Protein AF-A0A7G2K024-F1 (afdb_monomer)

Sequence (210 aa):
TGESRPEEKQKGGKVLAGAMVTEGSIIYRANQLGSQTLLGDMMNALSDAQGSKAPIARFADKVASVFVPVVLVISLVTFALTYILTNNSVSSLIHAVSVLVIACPCALGLATPAAIMVGLGKAVNTGVWFKDAAAMEETAHVDTVVLDKTGTLTKGELEIWWSYKLLPYLRQNAPNNARNGTTFGLNLGCDIVFGHQWPSDPSNGFSAQG

Nearest PDB structures (foldseek):
  8jbk-assembly1_A  TM=6.679E-01  e=1.672E-01  Sus scrofa

Radius of gyration: 35.05 Å; Cα contacts (8 Å, |Δi|>4): 67; chains: 1; bounding box: 90×48×91 Å

InterPro domains:
  IPR001757 P-type ATPase [TIGR01494] (1-160)
  IPR008250 P-type ATPase, A domain superfamily [SSF81653] (1-44)
  IPR018303 P-type ATPase, phosphorylation site [PS00154] (148-154)
  IPR023214 HAD superfamily [G3DSA:3.40.50.1000] (143-157)
  IPR023298 P-type ATPase, transmembrane domain superfamily [SSF81665] (47-139)
  IPR059000 P-type ATPase, A domain [PF00122] (1-46)

Structure (mmCIF, N/CA/C/O backbone):
data_AF-A0A7G2K024-F1
#
_entry.id   AF-A0A7G2K024-F1
#
loop_
_atom_site.group_PDB
_atom_site.id
_atom_site.type_symbol
_atom_site.label_atom_id
_atom_site.label_alt_id
_atom_site.label_comp_id
_atom_site.label_asym_id
_atom_site.label_entity_id
_atom_site.label_seq_id
_atom_site.pdbx_PDB_ins_code
_atom_site.Cartn_x
_atom_site.Cartn_y
_atom_site.Cartn_z
_atom_site.occupancy
_atom_site.B_iso_or_equiv
_atom_site.auth_seq_id
_atom_site.auth_comp_id
_atom_site.auth_asym_id
_atom_site.auth_atom_id
_atom_site.pdbx_PDB_model_num
ATOM 1 N N . THR A 1 1 ? -14.229 -10.124 25.807 1.00 59.69 1 THR A N 1
ATOM 2 C CA . THR A 1 1 ? -15.696 -10.131 25.649 1.00 59.69 1 THR A CA 1
ATOM 3 C C . THR A 1 1 ? -16.218 -8.789 25.175 1.00 59.69 1 THR A C 1
ATOM 5 O O . THR A 1 1 ? -17.280 -8.786 24.585 1.00 59.69 1 THR A O 1
ATOM 8 N N . GLY A 1 2 ? -15.514 -7.667 25.391 1.00 66.31 2 GLY A N 1
ATOM 9 C CA . GLY A 1 2 ? -15.993 -6.336 24.974 1.00 66.31 2 GLY A CA 1
ATOM 10 C C . GLY A 1 2 ? -17.039 -5.748 25.928 1.00 66.31 2 GLY A C 1
ATOM 11 O O . GLY A 1 2 ? -17.162 -4.538 26.040 1.00 66.31 2 GLY A O 1
ATOM 12 N N . GLU A 1 3 ? -17.706 -6.607 26.693 1.00 70.62 3 GLU A N 1
ATOM 13 C CA . GLU A 1 3 ? -18.603 -6.240 27.782 1.00 70.62 3 GLU A CA 1
ATOM 14 C C . GLU A 1 3 ? -17.868 -5.510 28.915 1.00 70.62 3 GLU A C 1
ATOM 16 O O . GLU A 1 3 ? -16.894 -6.021 29.473 1.00 70.62 3 GLU A O 1
ATOM 21 N N . SER A 1 4 ? -18.352 -4.319 29.280 1.00 69.75 4 SER A N 1
ATOM 22 C CA . SER A 1 4 ? -17.782 -3.506 30.367 1.00 69.75 4 SER A CA 1
ATOM 23 C C . SER A 1 4 ? -18.217 -3.957 31.765 1.00 69.75 4 SER A C 1
ATOM 25 O O . SER A 1 4 ? -17.648 -3.509 32.759 1.00 69.75 4 SER A O 1
ATOM 27 N N . ARG A 1 5 ? -19.244 -4.810 31.872 1.00 77.25 5 ARG A N 1
ATOM 28 C CA . ARG A 1 5 ? -19.768 -5.256 33.169 1.00 77.25 5 ARG A CA 1
ATOM 29 C C . ARG A 1 5 ? -18.936 -6.424 33.713 1.00 77.25 5 ARG A C 1
ATOM 31 O O . ARG A 1 5 ? -18.715 -7.385 32.976 1.00 77.25 5 ARG A O 1
ATOM 38 N N . PRO A 1 6 ? -18.510 -6.382 34.991 1.00 79.69 6 PRO A N 1
ATOM 39 C CA . PRO A 1 6 ? -17.838 -7.510 35.624 1.00 79.69 6 PRO A CA 1
ATOM 40 C C . PRO A 1 6 ? -18.730 -8.754 35.609 1.00 79.69 6 PRO A C 1
ATOM 42 O O . PRO A 1 6 ? -19.902 -8.687 35.983 1.00 79.69 6 PRO A O 1
ATOM 45 N N . GLU A 1 7 ? -18.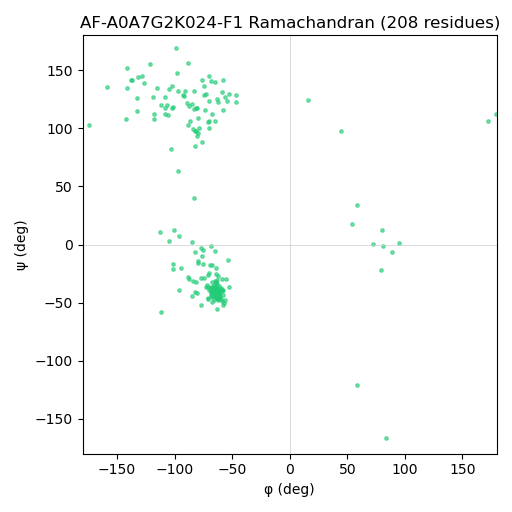177 -9.890 35.187 1.00 82.44 7 GLU A N 1
ATOM 46 C CA . GLU A 1 7 ? -18.859 -11.179 35.287 1.00 82.44 7 GLU A CA 1
ATOM 47 C C . GLU A 1 7 ? -18.523 -11.868 36.607 1.00 82.44 7 GLU A C 1
ATOM 49 O O . GLU A 1 7 ? -17.353 -12.036 36.960 1.00 82.44 7 GLU A O 1
ATOM 54 N N . GLU A 1 8 ? -19.554 -12.352 37.294 1.00 83.19 8 GLU A N 1
ATOM 55 C CA . GLU A 1 8 ? -19.388 -13.153 38.500 1.00 83.19 8 GLU A CA 1
ATOM 56 C C . GLU A 1 8 ? -18.880 -14.561 38.138 1.00 83.19 8 GLU A C 1
ATOM 58 O O . GLU A 1 8 ? -19.423 -15.240 37.258 1.00 83.19 8 GLU A O 1
ATOM 63 N N . LYS A 1 9 ? -17.808 -15.017 38.799 1.00 83.12 9 LYS A N 1
ATOM 64 C CA . LYS A 1 9 ? -17.209 -16.340 38.566 1.00 83.12 9 LYS A CA 1
ATOM 65 C C . LYS A 1 9 ? -17.261 -17.190 39.828 1.00 83.12 9 LYS A C 1
ATOM 67 O O . LYS A 1 9 ? -16.767 -16.800 40.880 1.00 83.12 9 LYS A O 1
ATOM 72 N N . GLN A 1 10 ? -17.813 -18.394 39.689 1.00 83.31 10 GLN A N 1
ATOM 73 C CA . GLN A 1 10 ? -17.861 -19.402 40.749 1.00 83.31 10 GLN A CA 1
ATOM 74 C C . GLN A 1 10 ? -16.744 -20.447 40.591 1.00 83.31 10 GLN A C 1
ATOM 76 O O . GLN A 1 10 ? -16.062 -20.515 39.562 1.00 83.31 10 GLN A O 1
ATOM 81 N N . LYS A 1 11 ? -16.551 -21.286 41.619 1.00 80.12 11 LYS A N 1
ATOM 82 C CA . LYS A 1 11 ? -15.560 -22.377 41.611 1.00 80.12 11 LYS A CA 1
ATOM 83 C C . LYS A 1 11 ? -15.726 -23.267 40.373 1.00 80.12 11 LYS A C 1
ATOM 85 O O . LYS A 1 11 ? -16.815 -23.747 40.089 1.00 80.12 11 LYS A O 1
ATOM 90 N N . GLY A 1 12 ? -14.621 -23.503 39.665 1.00 80.38 12 GLY A N 1
ATOM 91 C CA . GLY A 1 12 ? -14.597 -24.278 38.418 1.00 80.38 12 GLY A CA 1
ATOM 92 C C . GLY A 1 12 ? -14.830 -23.451 37.148 1.00 80.38 12 GLY A C 1
ATOM 93 O O . GLY A 1 12 ? -14.658 -23.974 36.048 1.00 80.38 12 GLY A O 1
ATOM 94 N N . GLY A 1 13 ? -15.161 -22.161 37.272 1.00 81.50 13 GLY A N 1
ATOM 95 C CA . GLY A 1 13 ? -15.261 -21.245 36.140 1.00 81.50 13 GLY A CA 1
ATOM 96 C C . GLY A 1 13 ? -13.914 -21.024 35.446 1.00 81.50 13 GLY A C 1
ATOM 97 O O . GLY A 1 13 ? -12.873 -20.898 36.093 1.00 81.50 13 GLY A O 1
ATOM 98 N N . LYS A 1 14 ? -13.929 -20.959 34.110 1.00 80.94 14 LYS A N 1
ATOM 99 C CA . LYS A 1 14 ? -12.748 -20.584 33.320 1.00 80.94 14 LYS A CA 1
ATOM 100 C C . LYS A 1 14 ? -12.507 -19.079 33.445 1.00 80.94 14 LYS A C 1
ATOM 102 O O . LYS A 1 14 ? -13.445 -18.289 33.336 1.00 80.94 14 LYS A O 1
ATOM 107 N N . VAL A 1 15 ? -11.247 -18.700 33.631 1.00 84.19 15 VAL A N 1
ATOM 108 C CA . VAL A 1 15 ? -10.801 -17.305 33.712 1.00 84.19 15 VAL A CA 1
ATOM 109 C C . VAL A 1 15 ? -9.879 -17.032 32.528 1.00 84.19 15 VAL A C 1
ATOM 111 O O . VAL A 1 15 ? -9.033 -17.863 32.195 1.00 84.19 15 VAL A O 1
ATOM 1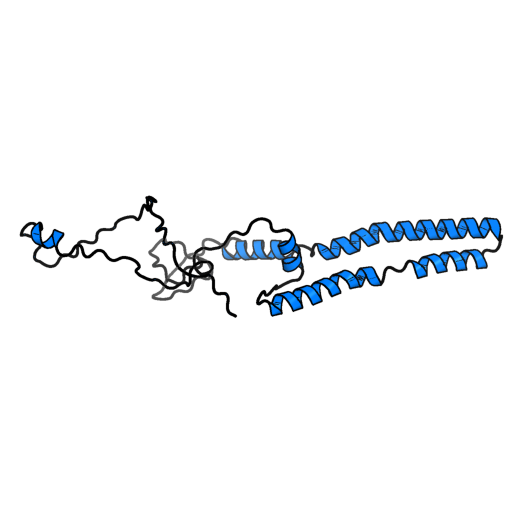14 N N . LEU A 1 16 ? -10.080 -15.897 31.859 1.00 82.69 16 LEU A N 1
ATOM 115 C CA . LEU A 1 16 ? -9.266 -15.492 30.716 1.00 82.69 16 LEU A CA 1
ATOM 116 C C . LEU A 1 16 ? -7.906 -14.973 31.191 1.00 82.69 16 LEU A C 1
ATOM 118 O O . LEU A 1 16 ? -7.819 -14.262 32.193 1.00 82.69 16 LEU A O 1
ATOM 122 N N . ALA A 1 17 ? -6.848 -15.295 30.446 1.00 73.56 17 ALA A N 1
ATOM 123 C CA . ALA A 1 17 ? -5.538 -14.692 30.658 1.00 73.56 17 ALA A CA 1
ATOM 124 C C . ALA A 1 17 ? -5.632 -13.176 30.400 1.00 73.56 17 ALA A C 1
ATOM 126 O O . ALA A 1 17 ? -6.069 -12.766 29.327 1.00 73.56 17 ALA A O 1
ATOM 127 N N . GLY A 1 18 ? -5.268 -12.359 31.397 1.00 76.69 18 GLY A N 1
ATOM 128 C CA . GLY A 1 18 ? -5.389 -10.894 31.349 1.00 76.69 18 GLY A CA 1
ATOM 129 C C . GLY A 1 18 ? -6.669 -10.313 31.967 1.00 76.69 18 GLY A C 1
ATOM 130 O O . GLY A 1 18 ? -6.834 -9.097 31.963 1.00 76.69 18 GLY A O 1
ATOM 131 N N . ALA A 1 19 ? -7.566 -11.140 32.519 1.00 83.00 19 ALA A N 1
ATOM 132 C CA . ALA A 1 19 ? -8.719 -10.644 33.272 1.00 83.00 19 ALA A CA 1
ATOM 133 C C . ALA A 1 19 ? -8.292 -9.985 34.598 1.00 83.00 19 ALA A C 1
ATOM 135 O O . ALA A 1 19 ? -7.408 -10.486 35.295 1.00 83.00 19 ALA A O 1
ATOM 136 N N . MET A 1 20 ? -8.953 -8.884 34.960 1.00 83.06 20 MET A N 1
ATOM 137 C CA . MET A 1 20 ? -8.733 -8.176 36.222 1.00 83.06 20 MET A CA 1
ATOM 138 C C . MET A 1 20 ? -9.780 -8.598 37.256 1.00 83.06 20 MET A C 1
ATOM 140 O O . MET A 1 20 ? -10.975 -8.611 36.964 1.00 83.06 20 MET A O 1
ATOM 144 N N . VAL A 1 21 ? -9.332 -8.927 38.469 1.00 87.31 21 VAL A N 1
ATOM 145 C CA . VAL A 1 21 ? -10.226 -9.214 39.599 1.00 87.31 21 VAL A CA 1
ATOM 146 C C . VAL A 1 21 ? -10.683 -7.887 40.192 1.00 87.31 21 VAL A C 1
ATOM 148 O O . VAL A 1 21 ? -9.856 -7.104 40.650 1.00 87.31 21 VAL A O 1
ATOM 151 N N . THR A 1 22 ? -11.986 -7.630 40.153 1.00 85.31 22 THR A N 1
ATOM 152 C CA . THR A 1 22 ? -12.590 -6.393 40.671 1.00 85.31 22 THR A CA 1
ATOM 153 C C . THR A 1 22 ? -12.860 -6.487 42.169 1.00 85.31 22 THR A C 1
ATOM 155 O O . THR A 1 22 ? -12.524 -5.571 42.910 1.00 85.31 22 THR A O 1
ATOM 158 N N . GLU A 1 23 ? -13.411 -7.613 42.628 1.00 82.81 23 GLU A N 1
ATOM 159 C CA . GLU A 1 23 ? -13.745 -7.854 44.034 1.00 82.81 23 GLU A CA 1
ATOM 160 C C . GLU A 1 23 ? -13.345 -9.275 44.462 1.00 82.81 23 GLU A C 1
ATOM 162 O O . GLU A 1 23 ? -13.493 -10.238 43.707 1.00 82.81 23 GLU A O 1
ATOM 167 N N . GLY A 1 24 ? -12.848 -9.409 45.697 1.00 85.25 24 GLY A N 1
ATOM 168 C CA . GLY A 1 24 ? -12.472 -10.691 46.301 1.00 85.25 24 GLY A CA 1
ATOM 169 C C . GLY A 1 24 ? -11.065 -11.188 45.946 1.00 85.25 24 GLY A C 1
ATOM 170 O O . GLY A 1 24 ? -10.214 -10.450 45.453 1.00 85.25 24 GLY A O 1
ATOM 171 N N . SER A 1 25 ? -10.799 -12.463 46.246 1.00 82.62 25 SER A N 1
ATOM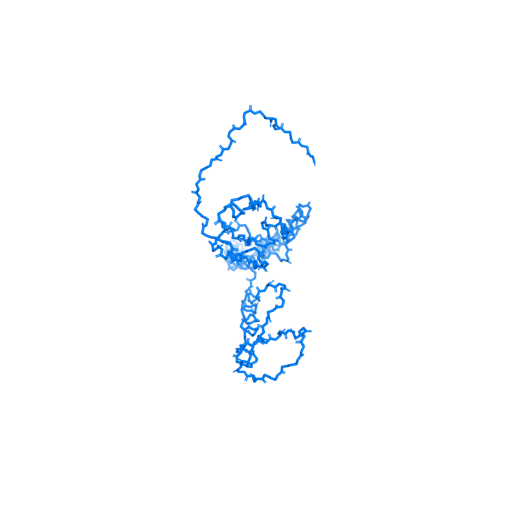 172 C CA . SER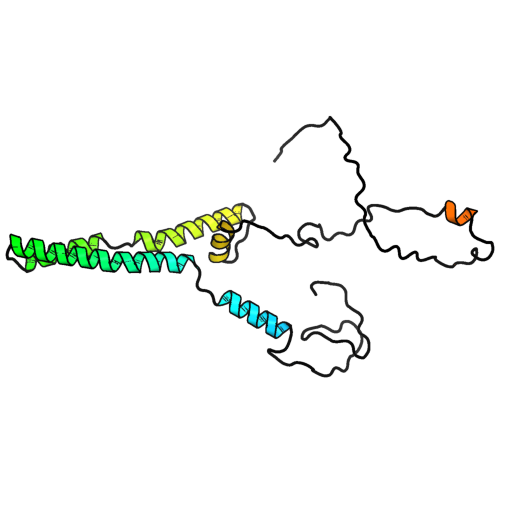 A 1 25 ? -9.551 -13.146 45.895 1.00 82.62 25 SER A CA 1
ATOM 173 C C . SER A 1 25 ? -9.848 -14.495 45.250 1.00 82.62 25 SER A C 1
ATOM 175 O O . SER A 1 25 ? -10.807 -15.184 45.601 1.00 82.62 25 SER A O 1
ATOM 177 N N . ILE A 1 26 ? -9.022 -14.869 44.276 1.00 86.25 26 ILE A N 1
ATOM 178 C CA . ILE A 1 26 ? -9.163 -16.126 43.546 1.00 86.25 26 ILE A CA 1
ATOM 179 C C . ILE A 1 26 ? -7.849 -16.898 43.594 1.00 86.25 26 ILE A C 1
ATOM 181 O O . ILE A 1 26 ? -6.769 -16.333 43.436 1.00 86.25 26 ILE A O 1
ATOM 185 N N . ILE A 1 27 ? -7.951 -18.211 43.777 1.00 84.06 27 ILE A N 1
ATOM 186 C CA . ILE A 1 27 ? -6.852 -19.143 43.532 1.00 84.06 27 ILE A CA 1
ATOM 187 C C . ILE A 1 27 ? -7.211 -19.875 42.249 1.00 84.06 27 ILE A C 1
ATOM 189 O O . ILE A 1 27 ? -8.256 -20.523 42.169 1.00 84.06 27 ILE A O 1
ATOM 193 N N . TYR A 1 28 ? -6.361 -19.755 41.238 1.00 84.75 28 TYR A N 1
ATOM 194 C CA . TYR A 1 28 ? -6.584 -20.350 39.928 1.00 84.75 28 TYR A CA 1
ATOM 195 C C . TYR A 1 28 ? -5.441 -21.295 39.562 1.00 84.75 28 TYR A C 1
ATOM 197 O O . TYR A 1 28 ? -4.320 -21.177 40.054 1.00 84.75 28 TYR A O 1
ATOM 205 N N . ARG A 1 29 ? -5.736 -22.252 38.680 1.00 84.50 29 ARG A N 1
ATOM 206 C CA . ARG A 1 29 ? -4.743 -23.131 38.059 1.00 84.50 29 ARG A CA 1
ATOM 207 C C . ARG A 1 29 ? -4.606 -22.731 36.596 1.00 84.50 29 ARG A C 1
ATOM 209 O O . ARG A 1 29 ? -5.608 -22.666 35.885 1.00 84.50 29 ARG A O 1
ATOM 216 N N . ALA A 1 30 ? -3.382 -22.466 36.149 1.00 83.38 30 ALA A N 1
ATOM 217 C CA . ALA A 1 30 ? -3.120 -22.194 34.742 1.00 83.38 30 ALA A CA 1
ATOM 218 C C . ALA A 1 30 ? -3.355 -23.472 33.918 1.00 83.38 30 ALA A C 1
ATOM 220 O O . ALA A 1 30 ? -2.623 -24.447 34.070 1.00 83.38 30 ALA A O 1
ATOM 221 N N . ASN A 1 31 ? -4.394 -23.470 33.075 1.00 82.69 31 ASN A N 1
ATOM 222 C CA . ASN A 1 31 ? -4.681 -24.570 32.144 1.00 82.69 31 ASN A CA 1
ATOM 223 C C . ASN A 1 31 ? -3.950 -24.413 30.801 1.00 82.69 31 ASN A C 1
ATOM 225 O O . ASN A 1 31 ? -3.664 -25.413 30.156 1.00 82.69 31 ASN A O 1
ATOM 229 N N . GLN A 1 32 ? -3.687 -23.176 30.367 1.00 79.94 32 GLN A N 1
ATOM 230 C CA . GLN A 1 32 ? -3.026 -22.83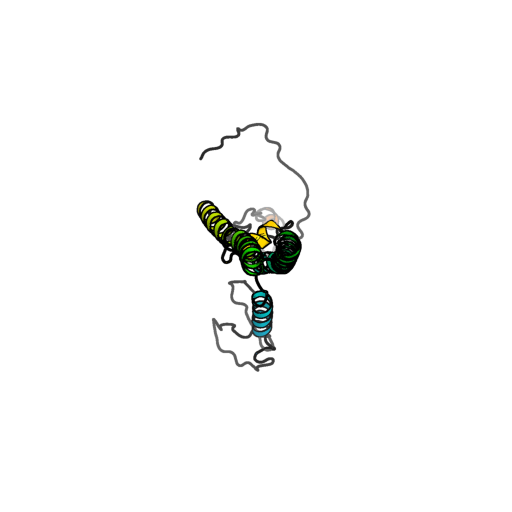4 29.102 1.00 79.94 32 GLN A CA 1
ATOM 231 C C . GLN A 1 32 ? -2.027 -21.698 29.360 1.00 79.94 32 GLN A C 1
ATOM 233 O O . GLN A 1 32 ? -2.309 -20.807 30.165 1.00 79.94 32 GLN A O 1
ATOM 238 N N . LEU A 1 33 ? -0.860 -21.740 28.710 1.00 80.94 33 LEU A N 1
ATOM 239 C CA . LEU A 1 33 ? 0.243 -20.793 28.909 1.00 80.94 33 LEU A CA 1
ATOM 240 C C . LEU A 1 33 ? 0.703 -20.205 27.568 1.00 80.94 33 LEU A C 1
ATOM 242 O O . LEU A 1 33 ? 0.724 -20.898 26.551 1.00 80.94 33 LEU A O 1
ATOM 246 N N . GLY A 1 34 ? 1.098 -18.929 27.583 1.00 77.25 34 GLY A N 1
ATOM 247 C CA . GLY A 1 34 ? 1.710 -18.250 26.437 1.00 77.25 34 GLY A CA 1
ATOM 248 C C . GLY A 1 34 ? 0.829 -18.238 25.183 1.00 77.25 34 GLY A C 1
ATOM 249 O O . GLY A 1 34 ? -0.291 -17.723 25.210 1.00 77.25 34 GLY A O 1
ATOM 250 N N . SER A 1 35 ? 1.346 -18.815 24.094 1.00 70.94 35 SER A N 1
ATOM 251 C CA . SER A 1 35 ? 0.699 -18.866 22.775 1.00 70.94 35 SER A CA 1
ATOM 252 C C . SER A 1 35 ? -0.564 -19.722 22.727 1.00 70.94 35 SER A C 1
ATOM 254 O O . SER A 1 35 ? -1.354 -19.552 21.816 1.00 70.94 35 SER A O 1
ATOM 256 N N . GLN A 1 36 ? -0.780 -20.599 23.709 1.00 77.31 36 GLN A N 1
ATOM 257 C CA . GLN A 1 36 ? -1.994 -21.417 23.801 1.00 77.31 36 GLN A CA 1
ATOM 258 C C . GLN A 1 36 ? -3.145 -20.677 24.497 1.00 77.31 36 GLN A C 1
ATOM 260 O O . GLN A 1 36 ? -4.182 -21.258 24.774 1.00 77.31 36 GLN A O 1
ATOM 265 N N . THR A 1 37 ? -2.964 -19.414 24.886 1.00 83.31 37 THR A N 1
ATOM 266 C CA . THR A 1 37 ? -4.047 -18.617 25.475 1.00 83.31 37 THR A CA 1
ATOM 267 C C . THR A 1 37 ? -4.838 -17.904 24.384 1.00 83.31 37 THR A C 1
ATOM 269 O O . THR A 1 37 ? -4.288 -17.565 23.343 1.00 83.31 37 THR A O 1
ATOM 272 N N . LEU A 1 38 ? -6.097 -17.553 24.665 1.00 78.81 38 LEU A N 1
ATOM 273 C CA . LEU A 1 38 ? -6.912 -16.735 23.753 1.00 78.81 38 LEU A CA 1
ATOM 274 C C . LEU A 1 38 ? -6.244 -15.394 23.388 1.00 78.81 38 LEU A C 1
ATOM 276 O O . LEU A 1 38 ? -6.449 -14.884 22.293 1.00 78.81 38 LEU A O 1
ATOM 280 N N . LEU A 1 39 ? -5.425 -14.829 24.283 1.00 78.62 39 LEU A N 1
ATOM 281 C CA . LEU A 1 39 ? -4.632 -13.629 24.001 1.00 78.62 39 LEU A CA 1
ATOM 282 C C . LEU A 1 39 ? -3.461 -13.928 23.049 1.00 78.62 39 LEU A C 1
ATOM 284 O O . LEU A 1 39 ? -3.142 -13.108 22.194 1.00 78.62 39 LEU A O 1
ATOM 288 N N . GLY A 1 40 ? -2.839 -15.102 23.186 1.00 76.56 40 GLY A N 1
ATOM 289 C CA . GLY A 1 40 ? -1.803 -15.601 22.283 1.00 76.56 40 GLY A CA 1
ATOM 290 C C . GLY A 1 40 ? -2.328 -15.827 20.866 1.00 76.56 40 GLY A C 1
ATOM 291 O O . GLY A 1 40 ? -1.700 -15.371 19.916 1.00 76.56 40 GLY A O 1
ATOM 292 N N . ASP A 1 41 ? -3.513 -16.424 20.727 1.00 80.44 41 ASP A N 1
ATOM 293 C CA . ASP A 1 41 ? -4.182 -16.590 19.430 1.00 80.44 41 ASP A CA 1
ATOM 294 C C . ASP A 1 41 ? -4.498 -15.238 18.774 1.00 80.44 41 ASP A C 1
ATOM 296 O O . ASP A 1 41 ? -4.260 -15.061 17.582 1.00 80.44 41 ASP A O 1
ATOM 300 N N . MET A 1 42 ? -4.962 -14.248 19.550 1.00 80.62 42 MET A N 1
ATOM 301 C CA . MET A 1 42 ? -5.180 -12.884 19.049 1.00 80.62 42 MET A CA 1
ATOM 302 C C . MET A 1 42 ? -3.877 -12.213 18.604 1.00 80.62 42 MET A C 1
ATOM 304 O O . MET A 1 42 ? -3.852 -11.572 17.559 1.00 80.62 42 MET A O 1
ATOM 308 N N . MET A 1 43 ? -2.796 -12.359 19.374 1.00 79.06 43 MET A N 1
ATOM 309 C CA . MET A 1 43 ? -1.477 -11.822 19.020 1.00 79.06 43 MET A CA 1
ATOM 310 C C . MET A 1 43 ? -0.929 -12.473 17.746 1.00 79.06 43 MET A C 1
ATOM 312 O O . MET A 1 43 ? -0.397 -11.769 16.893 1.00 79.06 43 MET A O 1
ATOM 316 N N . ASN A 1 44 ? -1.108 -13.786 17.582 1.00 78.00 44 ASN A N 1
ATOM 317 C CA . ASN A 1 44 ? -0.718 -14.507 16.371 1.00 78.00 44 ASN A CA 1
ATOM 318 C C . ASN A 1 44 ? -1.553 -14.065 15.165 1.00 78.00 44 ASN A C 1
ATOM 320 O O . ASN A 1 44 ? -0.983 -13.699 14.146 1.00 78.00 44 ASN A O 1
ATOM 324 N N . ALA A 1 45 ? -2.880 -13.983 15.301 1.00 77.19 45 ALA A N 1
ATOM 325 C CA . ALA A 1 45 ? -3.757 -13.480 14.244 1.00 77.19 45 ALA A CA 1
ATOM 326 C C . ALA A 1 45 ? -3.427 -12.025 13.855 1.00 77.19 45 ALA A C 1
ATOM 328 O O . ALA A 1 45 ? -3.445 -11.669 12.677 1.00 77.19 45 ALA A O 1
ATOM 329 N N . LEU A 1 46 ? -3.078 -11.182 14.832 1.00 76.44 46 LEU A N 1
ATOM 330 C CA . LEU A 1 46 ? -2.664 -9.797 14.604 1.00 76.44 46 LEU A CA 1
ATOM 331 C C . LEU A 1 46 ? -1.269 -9.706 13.962 1.00 76.44 46 LEU A C 1
ATOM 333 O O . LEU A 1 46 ? -1.013 -8.809 13.160 1.00 76.44 46 LEU A O 1
ATOM 337 N N . SER A 1 47 ? -0.363 -10.620 14.303 1.00 71.31 47 SER A N 1
ATOM 338 C CA . SER A 1 47 ? 0.955 -10.749 13.677 1.00 71.31 47 SER A CA 1
ATOM 339 C C . SER A 1 47 ? 0.832 -11.204 12.219 1.00 71.31 47 SER A C 1
ATOM 341 O O . SER A 1 47 ? 1.433 -10.594 11.335 1.00 71.31 47 SER A O 1
ATOM 343 N N . ASP A 1 48 ? -0.003 -12.210 11.950 1.00 70.06 48 ASP A N 1
ATOM 344 C CA . ASP A 1 48 ? -0.279 -12.723 10.604 1.00 70.06 48 ASP A CA 1
ATOM 345 C C . ASP A 1 48 ? -0.936 -11.657 9.715 1.00 70.06 48 ASP A C 1
ATOM 347 O O . ASP A 1 48 ? -0.587 -11.522 8.541 1.00 70.06 48 ASP A O 1
ATOM 351 N N . ALA A 1 49 ? -1.822 -10.831 10.280 1.00 60.66 49 ALA A N 1
ATOM 352 C CA . ALA A 1 49 ? -2.439 -9.713 9.566 1.00 60.66 49 ALA A CA 1
ATOM 353 C C . ALA A 1 49 ? -1.437 -8.589 9.222 1.00 60.66 49 ALA A C 1
ATOM 355 O O . ALA A 1 49 ? -1.503 -8.008 8.138 1.00 60.66 49 ALA A O 1
ATOM 356 N N . GLN A 1 50 ? -0.485 -8.294 10.115 1.00 53.44 50 GLN A N 1
ATOM 357 C CA . GLN A 1 50 ? 0.526 -7.242 9.921 1.00 53.44 50 GLN A CA 1
ATOM 358 C C . GLN A 1 50 ? 1.699 -7.663 9.016 1.00 53.44 50 GLN A C 1
ATOM 360 O O . GLN A 1 50 ? 2.435 -6.807 8.530 1.00 53.44 50 GLN A O 1
ATOM 365 N N . GLY A 1 51 ? 1.886 -8.964 8.766 1.00 52.97 51 GLY A N 1
ATOM 366 C CA . GLY A 1 51 ? 3.002 -9.496 7.974 1.00 52.97 51 GLY A CA 1
ATOM 367 C C . GLY A 1 51 ? 2.871 -9.340 6.452 1.00 52.97 51 GLY A C 1
ATOM 368 O O . GLY A 1 51 ? 3.784 -9.718 5.712 1.00 52.97 51 GLY A O 1
ATOM 369 N N . SER A 1 52 ? 1.759 -8.804 5.944 1.00 53.38 52 SER A N 1
ATOM 370 C CA . SER A 1 52 ? 1.523 -8.716 4.502 1.00 53.38 52 SER A CA 1
ATOM 371 C C . SER A 1 52 ? 2.075 -7.412 3.907 1.00 53.38 52 SER A C 1
ATOM 373 O O . SER A 1 52 ? 1.728 -6.304 4.308 1.00 53.38 52 SER A O 1
ATOM 375 N N . LYS A 1 53 ? 2.982 -7.534 2.923 1.00 52.50 53 LYS A N 1
ATOM 376 C CA . LYS A 1 53 ? 3.489 -6.377 2.160 1.00 52.50 53 LYS A CA 1
ATOM 377 C C . LYS A 1 53 ? 2.320 -5.625 1.525 1.00 52.50 53 LYS A C 1
ATOM 379 O O . LYS A 1 53 ? 1.585 -6.257 0.761 1.00 52.50 53 LYS A O 1
ATOM 384 N N . ALA A 1 54 ? 2.251 -4.313 1.765 1.00 57.12 54 ALA A N 1
ATOM 385 C CA . ALA A 1 54 ? 1.252 -3.414 1.196 1.00 57.12 54 ALA A CA 1
ATOM 386 C C . ALA A 1 54 ? 1.088 -3.638 -0.330 1.00 57.12 54 ALA A C 1
ATOM 388 O O . ALA A 1 54 ? 2.100 -3.666 -1.048 1.00 57.12 54 ALA A O 1
ATOM 389 N N . PRO A 1 55 ? -0.148 -3.832 -0.827 1.00 59.38 55 PRO A N 1
ATOM 390 C CA . PRO A 1 55 ? -0.428 -4.234 -2.206 1.00 59.38 55 PRO A CA 1
ATOM 391 C C . PRO A 1 55 ? 0.134 -3.260 -3.248 1.00 59.38 55 PRO A C 1
ATOM 393 O O . PRO A 1 55 ? 0.744 -3.703 -4.226 1.00 59.38 55 PRO A O 1
ATOM 396 N N . ILE A 1 56 ? 0.058 -1.950 -2.997 1.00 63.75 56 ILE A N 1
ATOM 397 C CA . ILE A 1 56 ? 0.529 -0.932 -3.942 1.00 63.75 56 ILE A CA 1
ATOM 398 C C . ILE A 1 56 ? 2.039 -0.965 -4.233 1.00 63.75 56 ILE A C 1
ATOM 400 O O . ILE A 1 56 ? 2.463 -0.668 -5.353 1.00 63.75 56 ILE A O 1
ATOM 404 N N . ALA A 1 57 ? 2.869 -1.385 -3.269 1.00 62.50 57 ALA A N 1
ATOM 405 C CA . ALA A 1 57 ? 4.314 -1.516 -3.484 1.00 62.50 57 ALA A CA 1
ATOM 406 C C . ALA A 1 57 ? 4.615 -2.587 -4.548 1.00 62.50 57 ALA A C 1
ATOM 408 O O . ALA A 1 57 ? 5.526 -2.437 -5.360 1.00 62.50 57 ALA A O 1
ATOM 409 N N . ARG A 1 58 ? 3.772 -3.628 -4.620 1.00 69.00 58 ARG A N 1
ATOM 410 C CA . ARG A 1 58 ? 3.901 -4.702 -5.611 1.00 69.00 58 ARG A CA 1
ATOM 411 C C . ARG A 1 58 ? 3.542 -4.240 -7.020 1.00 69.00 58 ARG A C 1
ATOM 413 O O . ARG A 1 58 ? 4.034 -4.827 -7.978 1.00 69.00 58 ARG A O 1
ATOM 420 N N . PHE A 1 59 ? 2.692 -3.222 -7.170 1.00 75.56 59 PHE A N 1
ATOM 421 C CA . PHE A 1 59 ? 2.285 -2.729 -8.488 1.00 75.56 59 PHE A CA 1
ATOM 422 C C . PHE A 1 59 ? 3.439 -2.003 -9.185 1.00 75.56 59 PHE A C 1
ATOM 424 O O . PHE A 1 59 ? 3.746 -2.304 -10.339 1.00 75.56 59 PHE A O 1
ATOM 431 N N . ALA A 1 60 ? 4.132 -1.118 -8.462 1.00 77.19 60 ALA A N 1
ATOM 432 C CA . ALA A 1 60 ? 5.334 -0.449 -8.960 1.00 77.19 60 ALA A CA 1
ATOM 433 C C . ALA A 1 60 ? 6.442 -1.463 -9.295 1.00 77.19 60 ALA A C 1
ATOM 435 O O . ALA A 1 60 ? 6.996 -1.417 -10.395 1.00 77.19 60 ALA A O 1
ATOM 436 N N . ASP A 1 61 ? 6.686 -2.436 -8.408 1.00 79.38 61 ASP A N 1
ATOM 437 C CA . ASP A 1 61 ? 7.664 -3.509 -8.634 1.00 79.38 61 ASP A CA 1
ATOM 438 C C . ASP A 1 61 ? 7.315 -4.360 -9.865 1.00 79.38 61 ASP A C 1
ATOM 440 O O . ASP A 1 61 ? 8.186 -4.709 -10.662 1.00 79.38 61 ASP A O 1
ATOM 444 N N . LYS A 1 62 ? 6.030 -4.667 -10.074 1.00 84.06 62 LYS A N 1
ATOM 445 C CA . LYS A 1 62 ? 5.566 -5.456 -11.222 1.00 84.06 62 LYS A CA 1
ATOM 446 C C . LYS A 1 62 ? 5.729 -4.695 -12.533 1.00 84.06 62 LYS A C 1
ATOM 448 O O . LYS A 1 62 ? 6.199 -5.276 -13.510 1.00 84.06 62 LYS A O 1
ATOM 453 N N . VAL A 1 63 ? 5.408 -3.402 -12.557 1.00 85.88 63 VAL A N 1
ATOM 454 C CA . VAL A 1 63 ? 5.640 -2.566 -13.743 1.00 85.88 63 VAL A CA 1
ATOM 455 C C . VAL A 1 63 ? 7.137 -2.455 -14.026 1.00 85.88 63 VAL A C 1
ATOM 457 O O . VAL A 1 63 ? 7.548 -2.688 -15.160 1.00 85.88 63 VAL A O 1
ATOM 460 N N . ALA A 1 64 ? 7.965 -2.205 -13.007 1.00 85.69 64 ALA A N 1
ATOM 461 C CA . ALA A 1 64 ? 9.419 -2.166 -13.155 1.00 85.69 64 ALA A CA 1
ATOM 462 C C . ALA A 1 64 ? 9.986 -3.499 -13.677 1.00 85.69 64 ALA A C 1
ATOM 464 O O . ALA A 1 64 ? 10.839 -3.492 -14.564 1.00 85.69 64 ALA A O 1
ATOM 465 N N . SER A 1 65 ? 9.459 -4.637 -13.209 1.00 88.81 65 SER A N 1
ATOM 466 C CA . SER A 1 65 ? 9.908 -5.972 -13.631 1.00 88.81 65 SER A CA 1
ATOM 467 C C . SER A 1 65 ? 9.708 -6.252 -15.124 1.00 88.81 65 SER A C 1
ATOM 469 O O . SER A 1 65 ? 10.466 -7.025 -15.704 1.00 88.81 65 SER A O 1
ATOM 471 N N . VAL A 1 66 ? 8.728 -5.601 -15.760 1.00 91.62 66 VAL A N 1
ATOM 472 C CA . VAL A 1 66 ? 8.467 -5.712 -17.204 1.00 91.62 66 VAL A CA 1
ATOM 473 C C . VAL A 1 66 ? 9.133 -4.573 -17.975 1.00 91.62 66 VAL A C 1
ATOM 475 O O . VAL A 1 66 ? 9.688 -4.786 -19.048 1.00 91.62 66 VAL A O 1
ATOM 478 N N . PHE A 1 67 ? 9.121 -3.359 -17.429 1.00 90.75 67 PHE A N 1
ATOM 479 C CA . PHE A 1 67 ? 9.631 -2.169 -18.101 1.00 90.75 67 PHE A CA 1
ATOM 480 C C . PHE A 1 67 ? 11.154 -2.204 -18.282 1.00 90.75 67 PHE A C 1
ATOM 482 O O . PHE A 1 67 ? 11.655 -1.936 -19.373 1.00 90.75 67 PHE A O 1
ATOM 489 N N . VAL A 1 68 ? 11.897 -2.598 -17.243 1.00 92.75 68 VAL A N 1
ATOM 490 C CA . VAL A 1 68 ? 13.367 -2.671 -17.275 1.00 92.75 68 VAL A CA 1
ATOM 491 C C . VAL A 1 68 ? 13.895 -3.594 -18.388 1.00 92.75 68 VAL A C 1
ATOM 493 O O . VAL A 1 68 ? 14.720 -3.130 -19.180 1.00 92.75 68 VAL A O 1
ATOM 496 N N . PRO A 1 69 ? 13.446 -4.861 -18.524 1.00 93.62 69 PRO A N 1
ATOM 497 C CA . PRO A 1 69 ? 13.931 -5.723 -19.601 1.00 93.62 69 PRO A CA 1
ATOM 498 C C . PRO A 1 69 ? 13.525 -5.217 -20.990 1.00 93.62 69 PRO A C 1
ATOM 500 O O . PRO A 1 69 ? 14.320 -5.322 -21.920 1.00 93.62 69 PRO A O 1
ATOM 503 N N . VAL A 1 70 ? 12.340 -4.613 -21.142 1.00 95.12 70 VAL A N 1
ATOM 504 C CA . VAL A 1 70 ? 11.903 -4.036 -22.426 1.00 95.12 70 VAL A CA 1
ATOM 505 C C . VAL A 1 70 ? 12.831 -2.902 -22.867 1.00 95.12 70 VAL A C 1
ATOM 507 O O . VAL A 1 70 ? 13.300 -2.897 -24.004 1.00 95.12 70 VAL A O 1
ATOM 510 N N . VAL A 1 71 ? 13.153 -1.970 -21.968 1.00 95.25 71 VAL A N 1
ATOM 511 C CA . VAL A 1 71 ? 14.055 -0.848 -22.269 1.00 95.25 71 VAL A CA 1
ATOM 512 C C . VAL A 1 71 ? 15.469 -1.340 -22.600 1.00 95.25 71 VAL A C 1
ATOM 514 O O . VAL A 1 71 ? 16.089 -0.828 -23.532 1.00 95.25 71 VAL A O 1
ATOM 517 N N . LEU A 1 72 ? 15.966 -2.364 -21.897 1.00 94.94 72 LEU A N 1
ATOM 518 C CA . LEU A 1 72 ? 17.259 -2.985 -22.205 1.00 94.94 72 LEU A CA 1
ATOM 519 C C . LEU A 1 72 ? 17.290 -3.599 -23.610 1.00 94.94 72 LEU A C 1
ATOM 521 O O . LEU A 1 72 ? 18.256 -3.393 -24.345 1.00 94.94 72 LEU A O 1
ATOM 525 N N . VAL A 1 73 ? 16.229 -4.305 -24.010 1.00 96.38 73 VAL A N 1
ATOM 526 C CA . VAL A 1 73 ? 16.118 -4.870 -25.363 1.00 96.38 73 VAL A CA 1
ATOM 527 C C . VAL A 1 73 ? 16.104 -3.758 -26.413 1.00 96.38 73 VAL A C 1
ATOM 529 O O . VAL A 1 73 ? 16.845 -3.837 -27.390 1.00 96.38 73 VAL A O 1
ATOM 532 N N . ILE A 1 74 ? 15.330 -2.690 -26.201 1.00 95.50 74 ILE A N 1
ATOM 533 C CA . ILE A 1 74 ? 15.272 -1.549 -27.129 1.00 95.50 74 ILE A CA 1
ATOM 534 C C . ILE A 1 74 ? 16.639 -0.858 -27.238 1.00 95.50 74 ILE A C 1
ATOM 536 O O . ILE A 1 74 ? 17.068 -0.520 -28.343 1.00 95.50 74 ILE A O 1
ATOM 540 N N . SER A 1 75 ? 17.354 -0.681 -26.124 1.00 94.94 75 SER A N 1
ATOM 541 C CA . SER A 1 75 ? 18.703 -0.103 -26.112 1.00 94.94 75 SER A CA 1
ATOM 542 C C . SER A 1 75 ? 19.698 -0.961 -26.908 1.00 94.94 75 SER A C 1
ATOM 544 O O . SER A 1 75 ? 20.432 -0.430 -27.743 1.00 94.94 75 SER A O 1
ATOM 546 N N . LEU A 1 76 ? 19.661 -2.291 -26.750 1.00 94.75 76 LEU A N 1
ATOM 547 C CA . LEU A 1 76 ? 20.492 -3.222 -27.526 1.00 94.75 76 LEU A CA 1
ATOM 548 C C . LEU A 1 76 ? 20.164 -3.207 -29.023 1.00 94.75 76 LEU A C 1
ATOM 550 O O . LEU A 1 76 ? 21.075 -3.189 -29.850 1.00 94.75 76 LEU A O 1
ATOM 554 N N . VAL A 1 77 ? 18.879 -3.178 -29.387 1.00 95.44 77 VAL A N 1
ATOM 555 C CA . VAL A 1 77 ? 18.455 -3.073 -30.793 1.00 95.44 77 VAL A CA 1
ATOM 556 C C . VAL A 1 77 ? 18.921 -1.747 -31.394 1.00 95.44 77 VAL A C 1
ATOM 558 O O . VAL A 1 77 ? 19.441 -1.725 -32.509 1.00 95.44 77 VAL A O 1
ATOM 561 N N . THR A 1 78 ? 18.805 -0.651 -30.642 1.00 93.25 78 THR A N 1
ATOM 562 C CA . THR A 1 78 ? 19.271 0.675 -31.069 1.00 93.25 78 THR A CA 1
ATOM 563 C C . THR A 1 78 ? 20.782 0.669 -31.289 1.00 93.25 78 THR A C 1
ATOM 565 O O . THR A 1 78 ? 21.256 1.139 -32.325 1.00 93.25 78 THR A O 1
ATOM 568 N N . PHE A 1 79 ? 21.544 0.076 -30.367 1.00 92.19 79 PHE A N 1
ATOM 569 C CA . PHE A 1 79 ? 22.987 -0.099 -30.511 1.00 92.19 79 PHE A CA 1
ATOM 570 C C . PHE A 1 79 ? 23.341 -0.879 -31.785 1.00 92.19 79 PHE A C 1
ATOM 572 O O . PHE A 1 79 ? 24.148 -0.407 -32.585 1.00 92.19 79 PHE A O 1
ATOM 579 N N . ALA A 1 80 ? 22.705 -2.033 -32.008 1.00 92.81 80 ALA A N 1
ATOM 580 C CA . ALA A 1 80 ? 22.971 -2.890 -33.162 1.00 92.81 80 ALA A CA 1
ATOM 581 C C . ALA A 1 80 ? 22.643 -2.201 -34.497 1.00 92.81 80 ALA A C 1
ATOM 583 O O . ALA A 1 80 ? 23.451 -2.240 -35.424 1.00 92.81 80 ALA A O 1
ATOM 584 N N . LEU A 1 81 ? 21.495 -1.520 -34.589 1.00 93.25 81 LEU A N 1
ATOM 585 C CA . LEU A 1 81 ? 21.088 -0.788 -35.792 1.00 93.25 81 LEU A CA 1
ATOM 586 C C . LEU A 1 81 ? 22.054 0.355 -36.117 1.00 93.25 81 LEU A C 1
ATOM 588 O O . LEU A 1 81 ? 22.484 0.497 -37.262 1.00 93.25 81 LEU A O 1
ATOM 592 N N . THR A 1 82 ? 22.426 1.150 -35.111 1.00 89.69 82 THR A N 1
ATOM 593 C CA . THR A 1 82 ? 23.343 2.281 -35.316 1.00 89.69 82 THR A CA 1
ATOM 594 C C . THR A 1 82 ? 24.744 1.797 -35.693 1.00 89.69 82 THR A C 1
ATOM 596 O O . THR A 1 82 ? 25.397 2.390 -36.551 1.00 89.69 82 THR A O 1
ATOM 599 N N . TYR A 1 83 ? 25.188 0.681 -35.112 1.00 91.38 83 TYR A N 1
ATOM 600 C CA . TYR A 1 83 ? 26.491 0.099 -35.408 1.00 91.38 83 TYR A CA 1
ATOM 601 C C . TYR A 1 83 ? 26.591 -0.368 -36.863 1.00 91.38 83 TYR A C 1
ATOM 603 O O . TYR A 1 83 ? 27.568 -0.045 -37.534 1.00 91.38 83 TYR A O 1
ATOM 611 N N . ILE A 1 84 ? 25.558 -1.044 -37.378 1.00 91.88 84 ILE A N 1
ATOM 612 C CA . ILE A 1 84 ? 25.523 -1.520 -38.771 1.00 91.88 84 ILE A CA 1
ATOM 613 C C . ILE A 1 84 ? 25.524 -0.349 -39.767 1.00 91.88 84 ILE A C 1
ATOM 615 O O . ILE A 1 84 ? 26.154 -0.440 -40.818 1.00 91.88 84 ILE A O 1
ATOM 619 N N . LEU A 1 85 ? 24.846 0.758 -39.447 1.00 89.81 85 LEU A N 1
ATOM 620 C CA . LEU A 1 85 ? 24.736 1.914 -40.344 1.00 89.81 85 LEU A CA 1
ATOM 621 C C . LEU A 1 85 ? 25.965 2.830 -40.313 1.00 89.81 85 LEU A C 1
ATOM 623 O O . LEU A 1 85 ? 26.383 3.339 -41.350 1.00 89.81 85 LEU A O 1
ATOM 627 N N . THR A 1 86 ? 26.523 3.088 -39.129 1.00 83.81 86 THR A N 1
ATOM 628 C CA . THR A 1 86 ? 27.576 4.100 -38.932 1.00 83.81 86 THR A CA 1
ATOM 629 C C . THR A 1 86 ? 28.976 3.486 -38.838 1.00 83.81 86 THR A C 1
ATOM 631 O O . THR A 1 86 ? 29.962 4.204 -38.981 1.00 83.81 86 THR A O 1
ATOM 634 N N . ASN A 1 87 ? 29.090 2.173 -38.592 1.00 84.12 87 ASN A N 1
ATOM 635 C CA . ASN A 1 87 ? 30.352 1.440 -38.399 1.00 84.12 87 ASN A CA 1
ATOM 636 C C . ASN A 1 87 ? 31.271 2.041 -37.307 1.00 84.12 87 ASN A C 1
ATOM 638 O O . ASN A 1 87 ? 32.468 1.768 -37.245 1.00 84.12 87 ASN A O 1
ATOM 642 N N . ASN A 1 88 ? 30.703 2.883 -36.436 1.00 87.19 88 ASN A N 1
ATOM 643 C CA . ASN A 1 88 ? 31.393 3.587 -35.364 1.00 87.19 88 ASN A CA 1
ATOM 644 C C . ASN A 1 88 ? 30.812 3.153 -34.013 1.00 87.19 88 ASN A C 1
ATOM 646 O O . ASN A 1 88 ? 29.663 3.460 -33.668 1.00 87.19 88 ASN A O 1
ATOM 650 N N . SER A 1 89 ? 31.636 2.456 -33.232 1.00 86.88 89 SER A N 1
ATOM 651 C CA . SER A 1 89 ? 31.273 1.928 -31.916 1.00 86.88 89 SER A CA 1
ATOM 652 C C . SER A 1 89 ? 30.955 3.030 -30.901 1.00 86.88 89 SER A C 1
ATOM 654 O O . SER A 1 89 ? 30.075 2.851 -30.061 1.00 86.88 89 SER A O 1
ATOM 656 N N . VAL A 1 90 ? 31.620 4.188 -30.993 1.00 90.19 90 VAL A N 1
ATOM 657 C CA . VAL A 1 90 ? 31.450 5.301 -30.043 1.00 90.19 90 VAL A CA 1
ATOM 658 C C . VAL A 1 90 ? 30.083 5.958 -30.222 1.00 90.19 90 VAL A C 1
ATOM 660 O O . VAL A 1 90 ? 29.354 6.137 -29.250 1.00 90.19 90 VAL A O 1
ATOM 663 N N . SER A 1 91 ? 29.691 6.255 -31.466 1.00 86.94 91 SER A N 1
ATOM 664 C CA . SER A 1 91 ? 28.392 6.890 -31.746 1.00 86.94 91 SER A CA 1
ATOM 665 C C . SER A 1 91 ? 27.215 5.981 -31.381 1.00 86.94 91 SER A C 1
ATOM 667 O O . SER A 1 91 ? 26.203 6.449 -30.865 1.00 86.94 91 SER A O 1
ATOM 669 N N . SER A 1 92 ? 27.361 4.673 -31.602 1.00 88.94 92 SER A N 1
ATOM 670 C CA . SER A 1 92 ? 26.318 3.685 -31.303 1.00 88.94 92 SER A CA 1
ATOM 671 C C . SER A 1 92 ? 26.088 3.538 -29.798 1.00 88.94 92 SER A C 1
ATOM 673 O O . SER A 1 92 ? 24.946 3.430 -29.349 1.00 88.94 92 SER A O 1
ATOM 675 N N . LEU A 1 93 ? 27.165 3.592 -29.005 1.00 91.44 93 LEU A N 1
ATOM 676 C CA . LEU A 1 93 ? 27.084 3.547 -27.547 1.00 91.44 93 LEU A CA 1
ATOM 677 C C . LEU A 1 93 ? 26.390 4.793 -26.980 1.00 91.44 93 LEU A C 1
ATOM 679 O O . LEU A 1 93 ? 25.552 4.665 -26.091 1.00 91.44 93 LEU A O 1
ATOM 683 N N . ILE A 1 94 ? 26.687 5.979 -27.525 1.00 93.38 94 ILE A N 1
ATOM 684 C CA . ILE A 1 94 ? 26.030 7.230 -27.119 1.00 93.38 94 ILE A CA 1
ATOM 685 C C . ILE A 1 94 ? 24.517 7.124 -27.336 1.00 93.38 94 ILE A C 1
ATOM 687 O O . ILE A 1 94 ? 23.758 7.378 -26.404 1.00 93.38 94 ILE A O 1
ATOM 691 N N . HIS A 1 95 ? 24.069 6.672 -28.513 1.00 91.69 95 HIS A N 1
ATOM 692 C CA . HIS A 1 95 ? 22.638 6.507 -28.793 1.00 91.69 95 HIS A CA 1
ATOM 693 C C . HIS A 1 95 ? 21.962 5.497 -27.852 1.00 91.69 95 HIS A C 1
ATOM 695 O O . HIS A 1 95 ? 20.871 5.762 -27.347 1.00 91.69 95 HIS A O 1
ATOM 701 N N . ALA A 1 96 ? 22.611 4.366 -27.567 1.00 93.19 96 ALA A N 1
ATOM 702 C CA . ALA A 1 96 ? 22.078 3.348 -26.662 1.00 93.19 96 ALA A CA 1
ATOM 703 C C . ALA A 1 96 ? 21.903 3.869 -25.223 1.00 93.19 96 ALA A C 1
ATOM 705 O O . ALA A 1 96 ? 20.869 3.620 -24.595 1.00 93.19 96 ALA A O 1
ATOM 706 N N . VAL A 1 97 ? 22.884 4.628 -24.720 1.00 94.31 97 VAL A N 1
ATOM 707 C CA . VAL A 1 97 ? 22.830 5.259 -23.392 1.00 94.31 97 VAL A CA 1
ATOM 708 C C . VAL A 1 97 ? 21.774 6.364 -23.355 1.00 94.31 97 VAL A C 1
ATOM 710 O O . VAL A 1 97 ? 21.035 6.451 -22.377 1.00 94.31 97 VAL A O 1
ATOM 713 N N . SER A 1 98 ? 21.636 7.168 -24.415 1.00 95.00 98 SER A N 1
ATOM 714 C CA . SER A 1 98 ? 20.590 8.196 -24.500 1.00 95.00 98 SER A CA 1
ATOM 715 C C . SER A 1 98 ? 19.187 7.603 -24.352 1.00 95.00 98 SER A C 1
ATOM 717 O O . SER A 1 98 ? 18.380 8.140 -23.595 1.00 95.00 98 SER A O 1
ATOM 719 N N . VAL A 1 99 ? 18.910 6.469 -25.004 1.00 94.06 99 VAL A N 1
ATOM 720 C CA . VAL A 1 99 ? 17.630 5.753 -24.857 1.00 94.06 99 VAL A CA 1
ATOM 721 C C . VAL A 1 99 ? 17.414 5.291 -23.414 1.00 94.06 99 VAL A C 1
ATOM 723 O O . VAL A 1 99 ? 16.322 5.452 -22.873 1.00 94.06 99 VAL A O 1
ATOM 726 N N . LEU A 1 100 ? 18.459 4.767 -22.767 1.00 92.19 100 LEU A N 1
ATOM 727 C CA . LEU A 1 100 ? 18.389 4.285 -21.387 1.00 92.19 100 LEU A CA 1
ATOM 728 C C . LEU A 1 100 ? 18.092 5.418 -20.389 1.00 92.19 100 LEU A C 1
ATOM 730 O O . LEU A 1 100 ? 17.271 5.253 -19.490 1.00 92.19 100 LEU A O 1
ATOM 734 N N . VAL A 1 101 ? 18.733 6.578 -20.568 1.00 93.38 101 VAL A N 1
ATOM 735 C CA . VAL A 1 101 ? 18.558 7.757 -19.703 1.00 93.38 101 VAL A CA 1
ATOM 736 C C . VAL A 1 101 ? 17.165 8.363 -19.865 1.00 93.38 101 VAL A C 1
ATOM 738 O O . VAL A 1 101 ? 16.522 8.689 -18.870 1.00 93.38 101 VAL A O 1
ATOM 741 N N . ILE A 1 102 ? 16.673 8.478 -21.102 1.00 92.81 102 ILE A N 1
ATOM 742 C CA . ILE A 1 102 ? 15.334 9.018 -21.388 1.00 92.81 102 ILE A CA 1
ATOM 743 C C . ILE A 1 102 ? 14.233 8.117 -20.815 1.00 92.81 102 ILE A C 1
ATOM 745 O O . ILE A 1 102 ? 13.184 8.609 -20.407 1.00 92.81 102 ILE A O 1
ATOM 749 N N . ALA A 1 103 ? 14.470 6.807 -20.743 1.00 91.31 103 ALA A N 1
ATOM 750 C CA . ALA A 1 103 ? 13.500 5.851 -20.226 1.00 91.31 103 ALA A CA 1
ATOM 751 C C . ALA A 1 103 ? 13.354 5.855 -18.693 1.00 91.31 103 ALA A C 1
ATOM 753 O O . ALA A 1 103 ? 12.504 5.134 -18.178 1.00 91.31 103 ALA A O 1
ATOM 754 N N . CYS A 1 104 ? 14.157 6.618 -17.946 1.00 88.19 104 CYS A N 1
ATOM 755 C CA . CYS A 1 104 ? 14.155 6.564 -16.486 1.00 88.19 104 CYS A CA 1
ATOM 756 C C . CYS A 1 104 ? 12.754 6.875 -15.899 1.00 88.19 104 CYS A C 1
ATOM 758 O O . CYS A 1 104 ? 12.265 8.000 -16.045 1.00 88.19 104 CYS A O 1
ATOM 760 N N . PRO A 1 105 ? 12.085 5.924 -15.213 1.00 85.88 105 PRO A N 1
ATOM 761 C CA . PRO A 1 105 ? 10.681 6.058 -14.821 1.00 85.88 105 PRO A CA 1
ATOM 762 C C . PRO A 1 105 ? 10.493 6.855 -13.515 1.00 85.88 105 PRO A C 1
ATOM 764 O O . PRO A 1 105 ? 9.643 6.515 -12.694 1.00 85.88 105 PRO A O 1
ATOM 767 N N . CYS A 1 106 ? 11.257 7.932 -13.300 1.00 85.12 106 CYS A N 1
ATOM 768 C CA . CYS A 1 106 ? 11.286 8.696 -12.041 1.00 85.12 106 CYS A CA 1
ATOM 769 C C . CYS A 1 106 ? 9.894 9.143 -11.558 1.00 85.12 106 CYS A C 1
ATOM 771 O O . CYS A 1 106 ? 9.614 9.132 -10.361 1.00 85.12 106 CYS A O 1
ATOM 773 N N . ALA A 1 107 ? 9.005 9.502 -12.488 1.00 86.06 107 ALA A N 1
ATOM 774 C CA . ALA A 1 107 ? 7.639 9.914 -12.173 1.00 86.06 107 ALA A CA 1
ATOM 775 C C . ALA A 1 107 ? 6.778 8.762 -11.625 1.00 86.06 107 ALA A C 1
ATOM 777 O O . ALA A 1 107 ? 5.920 8.983 -10.773 1.00 86.06 107 ALA A O 1
ATOM 778 N N . LEU A 1 108 ? 7.023 7.529 -12.075 1.00 83.38 108 LEU A N 1
ATOM 779 C CA . LEU A 1 108 ? 6.226 6.362 -11.706 1.00 83.38 108 LEU A CA 1
ATOM 780 C C . LEU A 1 108 ? 6.408 5.997 -10.226 1.00 83.38 108 LEU A C 1
ATOM 782 O O . LEU A 1 108 ? 5.438 5.647 -9.562 1.00 83.38 108 LEU A O 1
ATOM 786 N N . GLY A 1 109 ? 7.625 6.147 -9.692 1.00 81.25 109 GLY A N 1
ATOM 787 C CA . GLY A 1 109 ? 7.925 5.859 -8.284 1.00 81.25 109 GLY A CA 1
ATOM 788 C C . GLY A 1 109 ? 7.315 6.856 -7.290 1.00 81.25 109 GLY A C 1
ATOM 789 O O . GLY A 1 109 ? 7.076 6.501 -6.139 1.00 81.25 109 GLY A O 1
ATOM 790 N N . LEU A 1 110 ? 7.034 8.090 -7.726 1.00 87.00 110 LEU A N 1
ATOM 791 C CA . LEU A 1 110 ? 6.476 9.145 -6.870 1.00 87.00 110 LEU A CA 1
ATOM 792 C C . LEU A 1 110 ? 4.972 9.366 -7.051 1.00 87.00 110 LEU A C 1
ATOM 794 O O . LEU A 1 110 ? 4.332 9.895 -6.143 1.00 87.00 110 LEU A O 1
ATOM 798 N N . ALA A 1 111 ? 4.395 8.955 -8.181 1.00 87.12 111 ALA A N 1
ATOM 799 C CA . ALA A 1 111 ? 2.975 9.156 -8.466 1.00 87.12 111 ALA A CA 1
ATOM 800 C C . ALA A 1 111 ? 2.072 8.553 -7.377 1.00 87.12 111 ALA A C 1
ATOM 802 O O . ALA A 1 111 ? 1.177 9.220 -6.858 1.00 87.12 111 ALA A O 1
ATOM 803 N N . THR A 1 112 ? 2.351 7.311 -6.984 1.00 86.19 112 THR A N 1
ATOM 804 C CA . THR A 1 112 ? 1.577 6.570 -5.986 1.00 86.19 112 THR A CA 1
ATOM 805 C C . THR A 1 112 ? 1.606 7.201 -4.584 1.00 86.19 112 THR A C 1
ATOM 807 O O . THR A 1 112 ? 0.531 7.494 -4.056 1.00 86.19 112 THR A O 1
ATOM 810 N N . PRO A 1 113 ? 2.773 7.451 -3.950 1.00 85.25 113 PRO A N 1
ATOM 811 C CA . PRO A 1 113 ? 2.800 8.069 -2.624 1.00 85.25 113 PRO A CA 1
ATOM 812 C C . PRO A 1 113 ? 2.226 9.490 -2.631 1.00 85.25 113 PRO A C 1
ATOM 814 O O . PRO A 1 113 ? 1.563 9.870 -1.668 1.00 85.25 113 PRO A O 1
ATOM 817 N N . ALA A 1 114 ? 2.405 10.254 -3.716 1.00 89.38 114 ALA A N 1
ATOM 818 C CA . ALA A 1 114 ? 1.805 11.580 -3.843 1.00 89.38 114 ALA A CA 1
ATOM 819 C C . ALA A 1 114 ? 0.268 11.514 -3.861 1.00 89.38 114 ALA A C 1
ATOM 821 O O . ALA A 1 114 ? -0.391 12.257 -3.132 1.00 89.38 114 ALA A O 1
ATOM 822 N N . ALA A 1 115 ? -0.307 10.592 -4.641 1.00 89.56 115 ALA A N 1
ATOM 823 C CA . ALA A 1 115 ? -1.753 10.394 -4.703 1.00 89.56 115 ALA A CA 1
ATOM 824 C C . ALA A 1 115 ? -2.334 9.955 -3.348 1.00 89.56 115 ALA A C 1
ATOM 826 O O . ALA A 1 115 ? -3.333 10.515 -2.897 1.00 89.56 115 ALA A O 1
ATOM 827 N N . ILE A 1 116 ? -1.681 9.005 -2.671 1.00 89.25 116 ILE A N 1
ATOM 828 C CA . ILE A 1 116 ? -2.105 8.520 -1.350 1.00 89.25 116 ILE A CA 1
ATOM 829 C C . ILE A 1 116 ? -2.034 9.641 -0.311 1.00 89.25 116 ILE A C 1
ATOM 831 O O . ILE A 1 116 ? -2.986 9.839 0.434 1.00 89.25 116 ILE A O 1
ATOM 835 N N . MET A 1 117 ? -0.945 10.410 -0.274 1.00 89.44 117 MET A N 1
ATOM 836 C CA . MET A 1 117 ? -0.765 11.490 0.698 1.00 89.44 117 MET A CA 1
ATOM 837 C C . MET A 1 117 ? -1.841 12.577 0.556 1.00 89.44 117 MET A C 1
ATOM 839 O O . MET A 1 117 ? -2.415 13.015 1.553 1.00 89.44 117 MET A O 1
ATOM 843 N N . VAL A 1 118 ? -2.161 12.978 -0.679 1.00 92.81 118 VAL A N 1
ATOM 844 C CA . VAL A 1 118 ? -3.248 13.934 -0.944 1.00 92.81 118 VAL A CA 1
ATOM 845 C C . VAL A 1 118 ? -4.615 13.325 -0.607 1.00 92.81 118 VAL A C 1
ATOM 847 O O . VAL A 1 118 ? -5.460 14.006 -0.025 1.00 92.81 118 VAL A O 1
ATOM 850 N N . GLY A 1 119 ? -4.832 12.045 -0.925 1.00 91.06 119 GLY A N 1
ATOM 851 C CA . GLY A 1 119 ? -6.065 11.320 -0.604 1.00 91.06 119 GLY A CA 1
ATOM 852 C C . GLY A 1 119 ? -6.324 11.223 0.901 1.00 91.06 119 GLY A C 1
ATOM 853 O O . GLY A 1 119 ? -7.412 11.577 1.354 1.00 91.06 119 GLY A O 1
ATOM 854 N N . LEU A 1 120 ? -5.306 10.848 1.680 1.00 89.94 120 LEU A N 1
ATOM 855 C CA . LEU A 1 120 ? -5.354 10.812 3.143 1.00 89.94 120 LEU A CA 1
ATOM 856 C C . LEU A 1 120 ? -5.649 12.197 3.724 1.00 89.94 120 LEU A C 1
ATOM 858 O O . LEU A 1 120 ? -6.545 12.337 4.553 1.00 89.94 120 LEU A O 1
ATOM 862 N N . GLY A 1 121 ? -4.958 13.238 3.246 1.00 90.62 121 GLY A N 1
ATOM 863 C CA . GLY A 1 121 ? -5.211 14.613 3.685 1.00 90.62 121 GLY A CA 1
ATOM 864 C C . GLY A 1 121 ? -6.655 15.054 3.431 1.00 90.62 121 GLY A C 1
ATOM 865 O O . GLY A 1 121 ? -7.276 15.691 4.280 1.00 90.62 121 GLY A O 1
ATOM 866 N N . LYS A 1 122 ? -7.231 14.663 2.288 1.00 92.88 122 LYS A N 1
ATOM 867 C CA . LYS A 1 122 ? -8.631 14.955 1.965 1.00 92.88 122 LYS A CA 1
ATOM 868 C C . LYS A 1 122 ? -9.615 14.162 2.830 1.00 92.88 122 LYS A C 1
ATOM 870 O O . LYS A 1 122 ? -10.612 14.736 3.256 1.00 92.88 122 LYS A O 1
ATOM 875 N N . ALA A 1 123 ? -9.328 12.894 3.123 1.00 90.88 123 ALA A N 1
ATOM 876 C CA . ALA A 1 123 ? -10.159 12.056 3.988 1.00 90.88 123 ALA A CA 1
ATOM 877 C C . ALA A 1 123 ? -10.252 12.605 5.421 1.00 90.88 123 ALA A C 1
ATOM 879 O O . ALA A 1 123 ? -11.346 12.692 5.987 1.00 90.88 123 ALA A O 1
ATOM 880 N N . VAL A 1 124 ? -9.129 13.074 5.972 1.00 93.25 124 VAL A N 1
ATOM 881 C CA . VAL A 1 124 ? -9.087 13.676 7.313 1.00 93.25 124 VAL A CA 1
ATOM 882 C C . VAL A 1 124 ? -9.950 14.937 7.385 1.00 93.25 124 VAL A C 1
ATOM 884 O O . VAL A 1 124 ? -10.688 15.114 8.351 1.00 93.25 124 VAL A O 1
ATOM 887 N N . ASN A 1 125 ? -9.954 15.765 6.335 1.00 92.31 125 ASN A N 1
ATOM 888 C CA . ASN A 1 125 ? -10.824 16.947 6.261 1.00 92.31 125 ASN A CA 1
ATOM 889 C C . ASN A 1 125 ? -12.324 16.601 6.241 1.00 92.31 125 ASN A C 1
ATOM 891 O O . ASN A 1 125 ? -13.149 17.450 6.561 1.00 92.31 125 ASN A O 1
ATOM 895 N N . THR A 1 126 ? -12.682 15.365 5.883 1.00 92.81 126 THR A N 1
ATOM 896 C CA . THR A 1 126 ? -14.060 14.847 5.932 1.00 92.81 126 THR A CA 1
ATOM 897 C C . THR A 1 126 ? -14.370 14.052 7.206 1.00 92.81 126 THR A C 1
ATOM 899 O O . THR A 1 126 ? -15.436 13.455 7.307 1.00 92.81 126 THR A O 1
ATOM 902 N N . GLY A 1 127 ? -13.456 14.030 8.184 1.00 91.75 127 GLY A N 1
ATOM 903 C CA . GLY A 1 127 ? -13.629 13.303 9.446 1.00 91.75 127 GLY A CA 1
ATOM 904 C C . GLY A 1 127 ? -13.342 11.800 9.364 1.00 91.75 127 GLY A C 1
ATOM 905 O O . GLY A 1 127 ? -13.655 11.070 10.300 1.00 91.75 127 GLY A O 1
ATOM 906 N N . VAL A 1 128 ? -12.738 11.326 8.269 1.00 91.75 128 VAL A N 1
ATOM 907 C CA . VAL A 1 128 ? -12.360 9.920 8.082 1.00 91.75 128 VAL A CA 1
ATOM 908 C C . VAL A 1 128 ? -10.861 9.769 8.317 1.00 91.75 128 VAL A C 1
ATOM 910 O O . VAL A 1 128 ? -10.044 10.340 7.595 1.00 91.75 128 VAL A O 1
ATOM 913 N N . TRP A 1 129 ? -10.490 8.990 9.332 1.00 90.88 129 TRP A N 1
ATOM 914 C CA . TRP A 1 129 ? -9.095 8.758 9.696 1.00 90.88 129 TRP A CA 1
ATOM 915 C C . TRP A 1 129 ? -8.638 7.362 9.275 1.00 90.88 129 TRP A C 1
ATOM 917 O O . TRP A 1 129 ? -9.047 6.357 9.856 1.00 90.88 129 TRP A O 1
ATOM 927 N N . PHE A 1 130 ? -7.744 7.301 8.291 1.00 85.50 130 PHE A N 1
ATOM 928 C CA . PHE A 1 130 ? -7.075 6.064 7.903 1.00 85.50 130 PHE A CA 1
ATOM 929 C C . PHE A 1 130 ? -5.759 5.928 8.669 1.00 85.50 130 PHE A C 1
ATOM 931 O O . PHE A 1 130 ? -4.927 6.833 8.655 1.00 85.50 130 PHE A O 1
ATOM 938 N N . LYS A 1 131 ? -5.562 4.784 9.329 1.00 81.00 131 LYS A N 1
ATOM 939 C CA . LYS A 1 131 ? -4.335 4.496 10.085 1.00 81.00 131 LYS A CA 1
ATOM 940 C C . LYS A 1 131 ? -3.130 4.258 9.169 1.00 81.00 131 LYS A C 1
ATOM 942 O O . LYS A 1 131 ? -2.034 4.695 9.495 1.00 81.00 131 LYS A O 1
ATOM 947 N N . ASP A 1 132 ? -3.360 3.610 8.026 1.00 81.44 132 ASP A N 1
ATOM 948 C CA . ASP A 1 132 ? -2.325 3.175 7.090 1.00 81.44 132 ASP A CA 1
ATOM 949 C C . ASP A 1 132 ? -2.786 3.357 5.635 1.00 81.44 132 ASP A C 1
ATOM 951 O O . ASP A 1 132 ? -3.974 3.255 5.323 1.00 81.44 132 ASP A O 1
ATOM 955 N N . ALA A 1 133 ? -1.833 3.564 4.721 1.00 81.00 133 ALA A N 1
ATOM 956 C CA . ALA A 1 133 ? -2.098 3.700 3.285 1.00 81.00 133 ALA A CA 1
ATOM 957 C C . ALA A 1 133 ? -2.773 2.457 2.675 1.00 81.00 133 ALA A C 1
ATOM 959 O O . ALA A 1 133 ? -3.658 2.586 1.833 1.00 81.00 133 ALA A O 1
ATOM 960 N N . ALA A 1 134 ? -2.387 1.263 3.135 1.00 80.19 134 ALA A N 1
ATOM 961 C CA . ALA A 1 134 ? -2.972 0.004 2.678 1.00 80.19 134 ALA A CA 1
ATOM 962 C C . ALA A 1 134 ? -4.460 -0.102 3.044 1.00 80.19 134 ALA A C 1
ATOM 964 O O . ALA A 1 134 ? -5.257 -0.557 2.236 1.00 80.19 134 ALA A O 1
ATOM 965 N N . ALA A 1 135 ? -4.860 0.385 4.224 1.00 83.19 135 ALA A N 1
ATOM 966 C CA . ALA A 1 135 ? -6.266 0.388 4.623 1.00 83.19 135 ALA A CA 1
ATOM 967 C C . ALA A 1 135 ? -7.114 1.289 3.709 1.00 83.19 135 ALA A C 1
ATOM 969 O O . ALA A 1 135 ? -8.242 0.936 3.372 1.00 83.19 135 ALA A O 1
ATOM 970 N N . MET A 1 136 ? -6.568 2.431 3.276 1.00 85.44 136 MET A N 1
ATOM 971 C CA . MET A 1 136 ? -7.241 3.327 2.330 1.00 85.44 136 MET A CA 1
ATOM 972 C C . MET A 1 136 ? -7.415 2.679 0.947 1.00 85.44 136 MET A C 1
ATOM 974 O O . MET A 1 136 ? -8.465 2.837 0.331 1.00 85.44 136 MET A O 1
ATOM 978 N N . GLU A 1 137 ? -6.409 1.941 0.476 1.00 84.25 137 GLU A N 1
ATOM 979 C CA . GLU A 1 137 ? -6.458 1.204 -0.793 1.00 84.25 137 GLU A CA 1
ATOM 980 C C . GLU A 1 137 ? -7.467 0.050 -0.740 1.00 84.25 137 GLU A C 1
ATOM 982 O O . GLU A 1 137 ? -8.341 -0.037 -1.596 1.00 84.25 137 GLU A O 1
ATOM 987 N N . GLU A 1 138 ? -7.416 -0.783 0.303 1.00 83.81 138 GLU A N 1
ATOM 988 C CA . GLU A 1 138 ? -8.350 -1.902 0.476 1.00 83.81 138 GLU A CA 1
ATOM 989 C C . GLU A 1 138 ? -9.797 -1.421 0.589 1.00 83.81 138 GLU A C 1
ATOM 991 O O . GLU A 1 138 ? -10.696 -2.033 0.023 1.00 83.81 138 GLU A O 1
ATOM 996 N N . THR A 1 139 ? -10.030 -0.270 1.230 1.00 87.38 139 THR A N 1
ATOM 997 C CA . THR A 1 139 ? -11.369 0.336 1.313 1.00 87.38 139 THR A CA 1
ATOM 998 C C . THR A 1 139 ? -11.960 0.626 -0.072 1.00 87.38 139 THR A C 1
ATOM 1000 O O . THR A 1 139 ? -13.175 0.546 -0.235 1.00 87.38 139 THR A O 1
ATOM 1003 N N . ALA A 1 140 ? -11.134 0.908 -1.090 1.00 84.88 140 ALA A N 1
ATOM 1004 C CA . ALA A 1 140 ? -11.607 1.106 -2.463 1.00 84.88 140 ALA A CA 1
ATOM 1005 C C . ALA A 1 140 ? -12.118 -0.188 -3.127 1.00 84.88 140 ALA A C 1
ATOM 1007 O O . ALA A 1 140 ? -12.830 -0.116 -4.127 1.00 84.88 140 ALA A O 1
ATOM 1008 N N . HIS A 1 141 ? -11.765 -1.354 -2.580 1.00 85.50 141 HIS A N 1
ATOM 1009 C CA . HIS A 1 141 ? -12.177 -2.677 -3.053 1.00 85.50 141 HIS A CA 1
ATOM 1010 C C . HIS A 1 141 ? -13.255 -3.330 -2.171 1.00 85.50 141 HIS A C 1
ATOM 1012 O O . HIS A 1 141 ? -13.640 -4.469 -2.424 1.00 85.50 141 HIS A O 1
ATOM 1018 N N . VAL A 1 142 ? -13.746 -2.644 -1.133 1.00 89.25 142 VAL A N 1
ATOM 1019 C CA . VAL A 1 142 ? -14.787 -3.180 -0.248 1.00 89.25 142 VAL A CA 1
ATOM 1020 C C . VAL A 1 142 ? -16.170 -2.998 -0.873 1.00 89.25 142 VAL A C 1
ATOM 1022 O O . VAL A 1 142 ? -16.654 -1.878 -1.016 1.00 89.25 142 VAL A O 1
ATOM 1025 N N . ASP A 1 143 ? -16.851 -4.112 -1.140 1.00 94.06 143 ASP A N 1
ATOM 1026 C CA . ASP A 1 143 ? -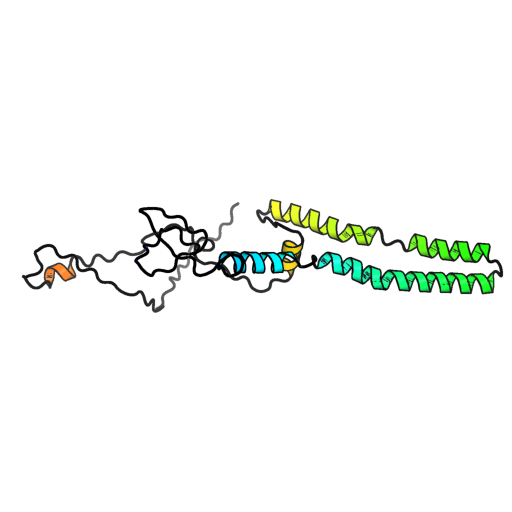18.247 -4.119 -1.606 1.00 94.06 143 ASP A CA 1
ATOM 1027 C C . ASP A 1 143 ? -19.268 -4.289 -0.469 1.00 94.06 143 ASP A C 1
ATOM 1029 O O . ASP A 1 143 ? -20.454 -4.007 -0.626 1.00 94.06 143 ASP A O 1
ATOM 1033 N N . THR A 1 144 ? -18.839 -4.815 0.682 1.00 91.69 144 THR A N 1
ATOM 1034 C CA . THR A 1 144 ? -19.728 -5.174 1.797 1.00 91.69 144 THR A CA 1
ATOM 1035 C C . THR A 1 144 ? -19.188 -4.637 3.112 1.00 91.69 144 THR A C 1
ATOM 1037 O O . THR A 1 144 ? -18.061 -4.934 3.499 1.00 91.69 144 THR A O 1
ATOM 1040 N N . VAL A 1 145 ? -20.028 -3.893 3.832 1.00 91.69 145 VAL A N 1
ATOM 1041 C CA . VAL A 1 145 ? -19.709 -3.345 5.153 1.00 91.69 145 VAL A CA 1
ATOM 1042 C C . VAL A 1 145 ? -20.574 -4.040 6.198 1.00 91.69 145 VAL A C 1
ATOM 1044 O O . VAL A 1 145 ? -21.801 -3.971 6.145 1.00 91.69 145 VAL A O 1
ATOM 1047 N N . VAL A 1 146 ? -19.934 -4.703 7.160 1.00 92.56 146 VAL A N 1
ATOM 1048 C CA . VAL A 1 146 ? -20.605 -5.287 8.327 1.00 92.56 146 VAL A CA 1
ATOM 1049 C C . VAL A 1 146 ? -20.383 -4.352 9.506 1.00 92.56 146 VAL A C 1
ATOM 1051 O O . VAL A 1 146 ? -19.246 -4.102 9.898 1.00 92.56 146 VAL A O 1
ATOM 1054 N N . LEU A 1 147 ? -21.470 -3.813 10.047 1.00 90.12 147 LEU A N 1
ATOM 1055 C CA . LEU A 1 147 ? -21.433 -2.870 11.160 1.00 90.12 147 LEU A CA 1
ATOM 1056 C C . LEU A 1 147 ? -21.792 -3.585 12.457 1.00 90.12 147 LEU A C 1
ATOM 1058 O O . LEU A 1 147 ? -22.753 -4.357 12.498 1.00 90.12 147 LEU A O 1
ATOM 1062 N N . ASP A 1 148 ? -21.046 -3.296 13.521 1.00 88.50 148 ASP A N 1
ATOM 1063 C CA . ASP A 1 148 ? -21.430 -3.740 14.854 1.00 88.50 148 ASP A CA 1
ATOM 1064 C C . ASP A 1 148 ? -22.671 -2.966 15.330 1.00 88.50 148 ASP A C 1
ATOM 1066 O O . ASP A 1 148 ? -22.871 -1.789 15.024 1.00 88.50 148 ASP A O 1
ATOM 1070 N N . LYS A 1 149 ? -23.555 -3.623 16.075 1.00 87.06 149 LYS A N 1
ATOM 1071 C CA . LYS A 1 149 ? -24.778 -2.976 16.558 1.00 87.06 149 LYS A CA 1
ATOM 1072 C C . LYS A 1 149 ? -24.462 -2.064 17.738 1.00 87.06 149 LYS A C 1
ATOM 1074 O O . LYS A 1 149 ? -24.869 -0.902 17.752 1.00 87.06 149 LYS A O 1
ATOM 1079 N N . THR A 1 150 ? -23.770 -2.600 18.736 1.00 79.25 150 THR A N 1
ATOM 1080 C CA . THR A 1 150 ? -23.564 -1.927 20.019 1.00 79.25 150 THR A CA 1
ATOM 1081 C C . THR A 1 150 ? -22.384 -0.967 19.910 1.00 79.25 150 THR A C 1
ATOM 1083 O O . THR A 1 150 ? -21.266 -1.386 19.658 1.00 79.25 150 THR A O 1
ATOM 1086 N N . GLY A 1 151 ? -22.623 0.335 20.076 1.00 78.56 151 GLY A N 1
ATOM 1087 C CA . GLY A 1 151 ? -21.554 1.344 20.069 1.00 78.56 151 GLY A CA 1
ATOM 1088 C C . GLY A 1 151 ? -21.059 1.788 18.685 1.00 78.56 151 GLY A C 1
ATOM 1089 O O . GLY A 1 151 ? -20.219 2.680 18.623 1.00 78.56 151 GLY A O 1
ATOM 1090 N N . THR A 1 152 ? -21.589 1.227 17.588 1.00 84.62 152 THR A N 1
ATOM 1091 C CA . THR A 1 152 ? -21.424 1.784 16.227 1.00 84.62 152 THR A CA 1
ATOM 1092 C C . THR A 1 152 ? -22.755 2.312 15.689 1.00 84.62 152 THR A C 1
ATOM 1094 O O . THR A 1 152 ? -22.871 3.498 15.399 1.00 84.62 152 THR A O 1
ATOM 1097 N N . LEU A 1 153 ? -23.788 1.464 15.596 1.00 86.50 153 LEU A N 1
ATOM 1098 C CA . LEU A 1 153 ? -25.129 1.905 15.182 1.00 86.50 153 LEU A CA 1
ATOM 1099 C C . LEU A 1 153 ? -25.927 2.542 16.325 1.00 86.50 153 LEU A C 1
ATOM 1101 O O . LEU A 1 153 ? -26.763 3.414 16.091 1.00 86.50 153 LEU A O 1
ATOM 1105 N N . THR A 1 154 ? -25.709 2.086 17.560 1.00 86.31 154 THR A N 1
ATOM 1106 C CA . THR A 1 154 ? -26.397 2.620 18.738 1.00 86.31 154 THR A CA 1
ATOM 1107 C C . THR A 1 154 ? -25.534 3.641 19.467 1.00 86.31 154 THR A C 1
ATOM 1109 O O . THR A 1 154 ? -24.317 3.500 19.552 1.00 86.31 154 THR A O 1
ATOM 1112 N N . LYS A 1 155 ? -26.182 4.639 20.081 1.00 80.12 155 LYS A N 1
ATOM 1113 C CA . LYS A 1 155 ? -25.523 5.660 20.916 1.00 80.12 155 LYS A CA 1
ATOM 1114 C C . LYS A 1 155 ? -24.874 5.097 22.193 1.00 80.12 155 LYS A C 1
ATOM 1116 O O . LYS A 1 155 ? -24.256 5.845 22.935 1.00 80.12 155 LYS A O 1
ATOM 1121 N N . GLY A 1 156 ? -25.054 3.806 22.488 1.00 78.00 156 GLY A N 1
ATOM 1122 C CA . GLY A 1 156 ? -24.629 3.193 23.752 1.00 78.00 156 GLY A CA 1
ATOM 1123 C C . GLY A 1 156 ? -25.476 3.599 24.966 1.00 78.00 156 GLY A C 1
ATOM 1124 O O . GLY A 1 156 ? -25.229 3.121 26.069 1.00 78.00 156 GLY A O 1
ATOM 1125 N N . GLU A 1 157 ? -26.493 4.440 24.767 1.00 78.69 157 GLU A N 1
ATOM 1126 C CA . GLU A 1 157 ? -27.418 4.893 25.803 1.00 78.69 157 GLU A CA 1
ATOM 1127 C C . GLU A 1 157 ? -28.655 3.986 25.844 1.00 78.69 157 GLU A C 1
ATOM 1129 O O . GLU A 1 157 ? -29.289 3.708 24.823 1.00 78.69 157 GLU A O 1
ATOM 1134 N N . LEU A 1 158 ? -28.981 3.490 27.038 1.00 75.38 158 LEU A N 1
ATOM 1135 C CA . LEU A 1 158 ? -30.150 2.650 27.281 1.00 75.38 158 LEU A CA 1
ATOM 1136 C C . LEU A 1 158 ? -31.365 3.532 27.568 1.00 75.38 158 LEU A C 1
ATOM 1138 O O . LEU A 1 158 ? -31.497 4.072 28.665 1.00 75.38 158 LEU A O 1
ATOM 1142 N N . GLU A 1 159 ? -32.278 3.623 26.604 1.00 77.44 159 GLU A N 1
ATOM 1143 C CA . GLU A 1 159 ? -33.582 4.252 26.802 1.00 77.44 159 GLU A CA 1
ATOM 1144 C C . GLU A 1 159 ? -34.692 3.207 26.911 1.00 77.44 159 GLU A C 1
ATOM 1146 O O . GLU A 1 159 ? -34.801 2.269 26.117 1.00 77.44 159 GLU A O 1
ATOM 1151 N N . ILE A 1 160 ? -35.556 3.388 27.910 1.00 78.38 160 ILE A N 1
ATOM 1152 C CA . ILE A 1 160 ? -36.775 2.597 28.051 1.00 78.38 160 ILE A CA 1
ATOM 1153 C C . ILE A 1 160 ? -37.816 3.212 27.120 1.00 78.38 160 ILE A C 1
ATOM 1155 O O . ILE A 1 160 ? -38.475 4.189 27.465 1.00 78.38 160 ILE A O 1
ATOM 1159 N N . TRP A 1 161 ? -37.958 2.632 25.933 1.00 78.31 161 TRP A N 1
ATOM 1160 C CA . TRP A 1 161 ? -38.901 3.126 24.930 1.00 78.31 161 TRP A CA 1
ATOM 1161 C C . TRP A 1 161 ? -40.362 2.792 25.265 1.00 78.31 161 TRP A C 1
ATOM 1163 O O . TRP A 1 161 ? -41.275 3.538 24.916 1.00 78.31 161 TRP A O 1
ATOM 1173 N N . TRP A 1 162 ? -40.600 1.687 25.980 1.00 71.00 162 TRP A N 1
ATOM 1174 C CA . TRP A 1 162 ? -41.950 1.258 26.330 1.00 71.00 162 TRP A CA 1
ATOM 1175 C C . TRP A 1 162 ? -42.028 0.687 27.744 1.00 71.00 162 TRP A C 1
ATOM 1177 O O . TRP A 1 162 ? -41.206 -0.132 28.152 1.00 71.00 162 TRP A O 1
ATOM 1187 N N . SER A 1 163 ? -43.046 1.115 28.490 1.00 77.00 163 SER A N 1
ATOM 1188 C CA . SER A 1 163 ? -43.359 0.618 29.828 1.00 77.00 163 SER A CA 1
ATOM 1189 C C . SER A 1 163 ? -44.848 0.316 29.909 1.00 77.00 163 SER A C 1
ATOM 1191 O O . SER A 1 163 ? -45.686 1.216 29.815 1.00 77.00 163 SER A O 1
ATOM 1193 N N . TYR A 1 164 ? -45.190 -0.959 30.084 1.00 74.56 164 TYR A N 1
ATOM 1194 C CA . TYR A 1 164 ? -46.557 -1.362 30.374 1.00 74.56 164 TYR A CA 1
ATOM 1195 C C . TYR A 1 164 ? -46.815 -1.260 31.878 1.00 74.56 164 TYR A C 1
ATOM 1197 O O . TYR A 1 164 ? -46.194 -1.927 32.705 1.00 74.56 164 TYR A O 1
ATOM 1205 N N . LYS A 1 165 ? -47.793 -0.445 32.270 1.00 64.06 165 LYS A N 1
ATOM 1206 C CA . LYS A 1 165 ? -48.346 -0.499 33.626 1.00 64.06 165 LYS A CA 1
ATOM 1207 C C . LYS A 1 165 ? -49.360 -1.646 33.694 1.00 64.06 165 LYS A C 1
ATOM 1209 O O . LYS A 1 165 ? -50.542 -1.441 33.455 1.00 64.06 165 LYS A O 1
ATOM 1214 N N . LEU A 1 166 ? -48.921 -2.840 34.103 1.00 63.84 166 LEU A N 1
ATOM 1215 C CA . LEU A 1 166 ? -49.808 -3.976 34.450 1.00 63.84 166 LEU A CA 1
ATOM 1216 C C . LEU A 1 166 ? -50.646 -3.743 35.733 1.00 63.84 166 LEU A C 1
ATOM 1218 O O . LEU A 1 166 ? -51.437 -4.593 36.144 1.00 63.84 166 LEU A O 1
ATOM 1222 N N . LEU A 1 167 ? -50.474 -2.588 36.382 1.00 59.69 167 LEU A N 1
ATOM 1223 C CA . LEU A 1 167 ? -50.983 -2.284 37.720 1.00 59.69 167 LEU A CA 1
ATOM 1224 C C . LEU A 1 167 ? -52.518 -2.244 37.898 1.00 59.69 167 LEU A C 1
ATOM 1226 O O . LEU A 1 167 ? -52.944 -2.509 39.023 1.00 59.69 167 LEU A O 1
ATOM 1230 N N . PRO A 1 168 ? -53.383 -1.986 36.892 1.00 55.47 168 PRO A N 1
ATOM 1231 C CA . PRO A 1 168 ? -54.824 -2.089 37.122 1.00 55.47 168 PRO A CA 1
ATOM 1232 C C . PRO A 1 168 ? -55.375 -3.520 36.983 1.00 55.47 168 PRO A C 1
ATOM 1234 O O . PRO A 1 168 ? -56.309 -3.865 37.703 1.00 55.47 168 PRO A O 1
ATOM 1237 N N . TYR A 1 169 ? -54.801 -4.372 36.121 1.00 51.62 169 TYR A N 1
ATOM 1238 C CA . TYR A 1 169 ? -55.393 -5.683 35.795 1.00 51.62 169 TYR A CA 1
ATOM 1239 C C . TYR A 1 169 ? -55.070 -6.764 36.840 1.00 51.62 169 TYR A C 1
ATOM 1241 O O . TYR A 1 169 ? -55.946 -7.517 37.263 1.00 51.62 169 TYR A O 1
ATOM 1249 N N . LEU A 1 170 ? -53.832 -6.790 37.348 1.00 54.06 170 LEU A N 1
ATOM 1250 C CA . LEU A 1 170 ? -53.432 -7.740 38.396 1.00 54.06 170 LEU A CA 1
ATOM 1251 C C . LEU A 1 170 ? -53.967 -7.366 39.786 1.00 54.06 170 LEU A C 1
ATOM 1253 O O . LEU A 1 170 ? -54.026 -8.221 40.661 1.00 54.06 170 LEU A O 1
ATOM 1257 N N . ARG A 1 171 ? -54.411 -6.120 40.003 1.00 52.38 171 ARG A N 1
ATOM 1258 C CA . ARG A 1 171 ? -55.023 -5.705 41.278 1.00 52.38 171 ARG A CA 1
ATOM 1259 C C . ARG A 1 171 ? -56.470 -6.180 41.426 1.00 52.38 171 ARG A C 1
ATOM 1261 O O . ARG A 1 171 ? -56.913 -6.379 42.552 1.00 52.38 171 ARG A O 1
ATOM 1268 N N . GLN A 1 172 ? -57.195 -6.353 40.320 1.00 55.56 172 GLN A N 1
ATOM 1269 C CA . GLN A 1 172 ? -58.601 -6.774 40.345 1.00 55.56 172 GLN A CA 1
ATOM 1270 C C . GLN A 1 172 ? -58.767 -8.300 40.352 1.00 55.56 172 G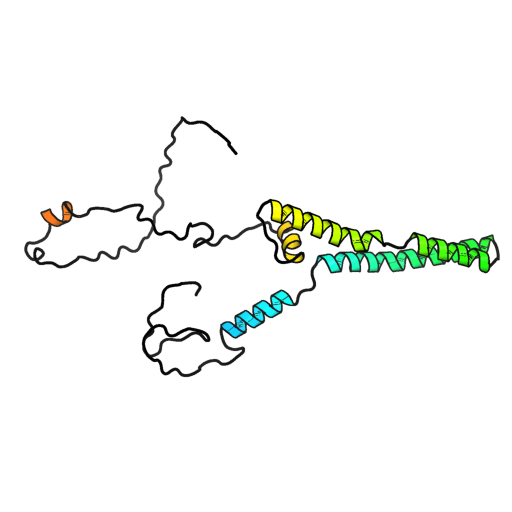LN A C 1
ATOM 1272 O O . GLN A 1 172 ? -59.724 -8.790 40.940 1.00 55.56 172 GLN A O 1
ATOM 1277 N N . ASN A 1 173 ? -57.805 -9.044 39.790 1.00 49.72 173 ASN A N 1
ATOM 1278 C CA . ASN A 1 173 ? -57.868 -10.508 39.671 1.00 49.72 173 ASN A CA 1
ATOM 1279 C C . ASN A 1 173 ? -56.826 -11.266 40.518 1.00 49.72 173 ASN A C 1
ATOM 1281 O O . ASN A 1 173 ? -56.656 -12.472 40.342 1.00 49.72 173 ASN A O 1
ATOM 1285 N N . ALA A 1 174 ? -56.121 -10.600 41.441 1.00 50.19 174 ALA A N 1
ATOM 1286 C CA . ALA A 1 174 ? -55.223 -11.289 42.366 1.00 50.19 174 ALA A CA 1
ATOM 1287 C C . ALA A 1 174 ? -56.028 -12.124 43.386 1.00 50.19 174 ALA A C 1
ATOM 1289 O O . ALA A 1 174 ? -56.844 -11.557 44.122 1.00 50.19 174 ALA A O 1
ATOM 1290 N N . PRO A 1 175 ? -55.792 -13.447 43.499 1.00 53.00 175 PRO A N 1
ATOM 1291 C CA . PRO A 1 175 ? -56.361 -14.242 44.581 1.00 53.00 175 PRO A CA 1
ATOM 1292 C C . PRO A 1 175 ? -55.918 -13.660 45.932 1.00 53.00 175 PRO A C 1
ATOM 1294 O O . PRO A 1 175 ? -54.783 -13.207 46.087 1.00 53.00 175 PRO A O 1
ATOM 1297 N N . ASN A 1 176 ? -56.822 -13.665 46.919 1.00 53.03 176 ASN A N 1
ATOM 1298 C CA . ASN A 1 176 ? -56.704 -12.917 48.184 1.00 53.03 176 ASN A CA 1
ATOM 1299 C C . ASN A 1 176 ? -55.410 -13.154 48.996 1.00 53.03 176 ASN A C 1
ATOM 1301 O O . ASN A 1 176 ? -55.118 -12.367 49.893 1.00 53.03 176 ASN A O 1
ATOM 1305 N N . ASN A 1 177 ? -54.617 -14.178 48.670 1.00 50.25 177 ASN A N 1
ATOM 1306 C CA . ASN A 1 177 ? -53.343 -14.489 49.319 1.00 50.25 177 ASN A CA 1
ATOM 1307 C C . ASN A 1 177 ? -52.137 -13.664 48.803 1.00 50.25 177 ASN A C 1
ATOM 1309 O O . ASN A 1 177 ? -51.054 -13.738 49.370 1.00 50.25 177 ASN A O 1
ATOM 1313 N N . ALA A 1 178 ? -52.294 -12.855 47.747 1.00 48.72 178 ALA A N 1
ATOM 1314 C CA . ALA A 1 178 ? -51.192 -12.088 47.142 1.00 48.72 178 ALA A CA 1
ATOM 1315 C C . ALA A 1 178 ? -51.135 -10.601 47.559 1.00 48.72 178 ALA A C 1
ATOM 1317 O O . ALA A 1 178 ? -50.415 -9.813 46.951 1.00 48.72 178 ALA A O 1
ATOM 1318 N N . ARG A 1 179 ? -51.879 -10.179 48.596 1.00 47.22 179 ARG A N 1
ATOM 1319 C CA . ARG A 1 179 ? -51.827 -8.785 49.095 1.00 47.22 179 ARG A CA 1
ATOM 1320 C C . ARG A 1 179 ? -50.576 -8.473 49.929 1.00 47.22 179 ARG A C 1
ATOM 1322 O O . ARG A 1 179 ? -50.304 -7.303 50.176 1.00 47.22 179 ARG A O 1
ATOM 1329 N N . ASN A 1 180 ? -49.793 -9.490 50.295 1.00 39.81 180 ASN A N 1
ATOM 1330 C CA . ASN A 1 180 ? -48.539 -9.334 51.029 1.00 39.81 180 ASN A CA 1
ATOM 1331 C C . ASN A 1 180 ? -47.332 -9.490 50.086 1.00 39.81 180 ASN A C 1
ATOM 1333 O O . ASN A 1 180 ? -46.731 -10.554 49.985 1.00 39.81 180 ASN A O 1
ATOM 1337 N N . GLY A 1 181 ? -46.994 -8.404 49.385 1.00 43.28 181 GLY A N 1
ATOM 1338 C CA . GLY A 1 181 ? -45.604 -8.030 49.088 1.00 43.28 181 GLY A CA 1
ATOM 1339 C C . GLY A 1 181 ? -44.695 -9.002 48.324 1.00 43.28 181 GLY A C 1
ATOM 1340 O O . GLY A 1 181 ? -43.496 -8.988 48.584 1.00 43.28 181 GLY A O 1
ATOM 1341 N N . THR A 1 182 ? -45.189 -9.807 47.380 1.00 40.38 182 THR A N 1
ATOM 1342 C CA . THR A 1 182 ? -44.311 -10.603 46.498 1.00 40.38 182 THR A CA 1
ATOM 1343 C C . THR A 1 182 ? -44.299 -10.047 45.075 1.00 40.38 182 THR A C 1
ATOM 1345 O O . THR A 1 182 ? -45.296 -10.052 44.355 1.00 40.38 182 THR A O 1
ATOM 1348 N N . THR A 1 183 ? -43.142 -9.518 44.679 1.00 38.03 183 THR A N 1
ATOM 1349 C CA . THR A 1 183 ? -42.839 -9.021 43.335 1.00 38.03 183 THR A CA 1
ATOM 1350 C C . THR A 1 183 ? -42.871 -10.187 42.344 1.00 38.03 183 THR A C 1
ATOM 1352 O O . THR A 1 183 ? -41.962 -11.013 42.322 1.00 38.03 183 THR A O 1
ATOM 1355 N N . PHE A 1 184 ? -43.916 -10.268 41.519 1.00 36.94 184 PHE A N 1
ATOM 1356 C CA . PHE A 1 184 ? -43.966 -11.192 40.384 1.00 36.94 184 PHE A CA 1
ATOM 1357 C C . PHE A 1 184 ? -42.980 -10.722 39.305 1.00 36.94 184 PHE A C 1
ATOM 1359 O O . PHE A 1 184 ? -43.265 -9.799 38.543 1.00 36.94 184 PHE A O 1
ATOM 1366 N N . GLY A 1 185 ? -41.803 -11.346 39.251 1.00 36.28 185 GLY A N 1
ATOM 1367 C CA . GLY A 1 185 ? -40.861 -11.201 38.145 1.00 36.28 185 GLY A CA 1
ATOM 1368 C C . GLY A 1 185 ? -41.291 -12.073 36.968 1.00 36.28 185 GLY A C 1
ATOM 1369 O O . GLY A 1 185 ? -40.986 -13.261 36.936 1.00 36.28 185 GLY A O 1
ATOM 1370 N N . LEU A 1 186 ? -42.006 -11.495 36.002 1.00 35.25 186 LEU A N 1
ATOM 1371 C CA . LEU A 1 186 ? -42.230 -12.121 34.698 1.00 35.25 186 LEU A CA 1
ATOM 1372 C C . LEU A 1 186 ? -40.969 -11.934 33.847 1.00 35.25 186 LEU A C 1
ATOM 1374 O O . LEU A 1 186 ? -40.732 -10.866 33.287 1.00 35.25 186 LEU A O 1
ATOM 1378 N N . ASN A 1 187 ? -40.150 -12.983 33.774 1.00 38.41 187 ASN A N 1
ATOM 1379 C CA . ASN A 1 187 ? -39.088 -13.110 32.784 1.00 38.41 187 ASN A CA 1
ATOM 1380 C C . ASN A 1 187 ? -39.743 -13.485 31.446 1.00 38.41 187 ASN A C 1
ATOM 1382 O O . ASN A 1 187 ? -39.979 -14.657 31.162 1.00 38.41 187 ASN A O 1
ATOM 1386 N N . LEU A 1 188 ? -40.144 -12.474 30.676 1.00 38.84 188 LEU A N 1
ATOM 1387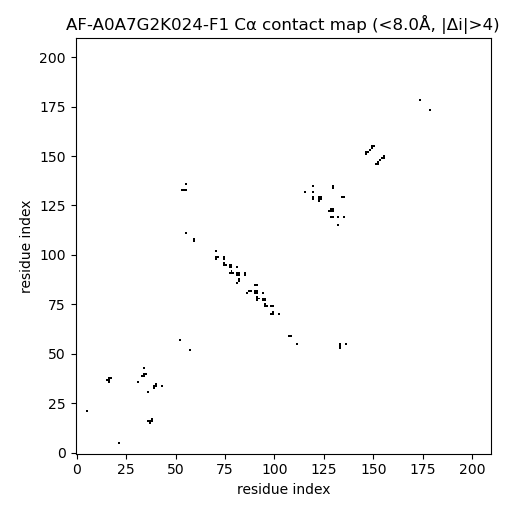 C CA . LEU A 1 188 ? -40.594 -12.655 29.300 1.00 38.84 188 LEU A CA 1
ATOM 1388 C C . LEU A 1 188 ? -39.366 -12.567 28.393 1.00 38.84 188 LEU A C 1
ATOM 1390 O O . LEU A 1 188 ? -38.847 -11.481 28.133 1.00 38.84 188 LEU A O 1
ATOM 1394 N N . GLY A 1 189 ? -38.902 -13.737 27.945 1.00 34.72 189 GLY A N 1
ATOM 1395 C CA . GLY A 1 189 ? -37.970 -13.869 26.832 1.00 34.72 189 GLY A CA 1
ATOM 1396 C C . GLY A 1 189 ? -38.537 -13.153 25.609 1.00 34.72 189 GLY A C 1
ATOM 1397 O O . GLY A 1 189 ? -39.674 -13.385 25.203 1.00 34.72 189 GLY A O 1
ATOM 1398 N N . CYS A 1 190 ? -37.759 -12.215 25.084 1.00 35.09 190 CYS A N 1
ATOM 1399 C CA . CYS A 1 190 ? -38.161 -11.319 24.014 1.00 35.09 190 CYS A CA 1
ATOM 1400 C C . CYS A 1 190 ? -37.999 -12.030 22.658 1.00 35.09 190 CYS A C 1
ATOM 1402 O O . CYS A 1 190 ? -36.971 -11.879 22.005 1.00 35.09 190 CYS A O 1
ATOM 1404 N N . ASP A 1 191 ? -39.002 -12.806 22.244 1.00 31.62 191 ASP A N 1
ATOM 1405 C CA . ASP A 1 191 ? -39.207 -13.151 20.832 1.00 31.62 191 ASP A CA 1
ATOM 1406 C C . ASP A 1 191 ? -39.993 -12.007 20.176 1.00 31.62 191 ASP A C 1
ATOM 1408 O O . ASP A 1 191 ? -41.210 -11.881 20.327 1.00 31.62 191 ASP A O 1
ATOM 1412 N N . ILE A 1 192 ? -39.283 -11.117 19.478 1.00 43.25 192 ILE A N 1
ATOM 1413 C CA . ILE A 1 192 ? -39.892 -10.013 18.728 1.00 43.25 192 ILE A CA 1
ATOM 1414 C C . ILE A 1 192 ? -40.365 -10.555 17.376 1.00 43.25 192 ILE A C 1
ATOM 1416 O O . ILE A 1 192 ? -39.600 -10.660 16.418 1.00 43.25 192 ILE A O 1
ATOM 1420 N N . VAL A 1 193 ? -41.654 -10.884 17.301 1.00 29.58 193 VAL A N 1
ATOM 1421 C CA . VAL A 1 193 ? -42.386 -11.062 16.042 1.00 29.58 193 VAL A CA 1
ATOM 1422 C C . VAL A 1 193 ? -42.629 -9.677 15.437 1.00 29.58 193 VAL A C 1
ATOM 1424 O O . VAL A 1 193 ? -43.335 -8.854 16.018 1.00 29.58 193 VAL A O 1
ATOM 1427 N N . PHE A 1 194 ? -42.049 -9.402 14.266 1.00 33.41 194 PHE A N 1
ATOM 1428 C CA . PHE A 1 194 ? -42.356 -8.197 13.493 1.00 33.41 194 PHE A CA 1
ATOM 1429 C C . PHE A 1 194 ? -43.777 -8.290 12.915 1.00 33.41 194 PHE A C 1
ATOM 1431 O O . PHE A 1 194 ? -44.022 -9.016 11.954 1.00 33.41 194 PHE A O 1
ATOM 1438 N N . GLY A 1 195 ? -44.705 -7.523 13.490 1.00 27.97 195 GLY A N 1
ATOM 1439 C CA . GLY A 1 195 ? -46.025 -7.235 12.932 1.00 27.97 195 GLY A CA 1
ATOM 1440 C C . GLY A 1 195 ? -46.178 -5.736 12.667 1.00 27.97 195 GLY A C 1
ATOM 1441 O O . GLY A 1 195 ? -46.252 -4.958 13.608 1.00 27.97 195 GLY A O 1
ATOM 1442 N N . HIS A 1 196 ? -46.162 -5.369 11.382 1.00 31.30 196 HIS A N 1
ATOM 1443 C CA . HIS A 1 196 ? -46.758 -4.193 10.720 1.00 31.30 196 HIS A CA 1
ATOM 1444 C C . HIS A 1 196 ? -47.232 -2.982 11.565 1.00 31.30 196 HIS A C 1
ATOM 1446 O O . HIS A 1 196 ? -48.147 -3.121 12.365 1.00 31.30 196 HIS A O 1
ATOM 1452 N N . GLN A 1 197 ? -46.730 -1.771 11.255 1.00 28.64 197 GLN A N 1
ATOM 1453 C CA . GLN A 1 197 ? -47.488 -0.663 10.620 1.00 28.64 197 GLN A CA 1
ATOM 1454 C C . GLN A 1 197 ? -46.562 0.571 10.456 1.00 28.64 197 GLN A C 1
ATOM 1456 O O . GLN A 1 197 ? -46.162 1.190 11.438 1.00 28.64 197 GLN A O 1
ATOM 1461 N N . TRP A 1 198 ? -46.214 0.946 9.221 1.00 28.97 198 TRP A N 1
ATOM 1462 C CA . TRP A 1 198 ? -45.604 2.253 8.926 1.00 28.97 198 TRP A CA 1
ATOM 1463 C C . TRP A 1 198 ? -46.685 3.345 9.021 1.00 28.97 198 TRP A C 1
ATOM 1465 O O . TRP A 1 198 ? -47.714 3.193 8.357 1.00 28.97 198 TRP A O 1
ATOM 1475 N N . PRO A 1 199 ? -46.494 4.446 9.772 1.00 34.16 199 PRO A N 1
ATOM 1476 C CA . PRO A 1 199 ? -47.353 5.609 9.640 1.00 34.16 199 PRO A CA 1
ATOM 1477 C C . PRO A 1 199 ? -46.903 6.408 8.415 1.00 34.16 199 PRO A C 1
ATOM 1479 O O . PRO A 1 199 ? -45.840 7.022 8.395 1.00 34.16 199 PRO A O 1
ATOM 1482 N N . SER A 1 200 ? -47.723 6.372 7.371 1.00 39.28 200 SER A N 1
ATOM 1483 C CA . SER A 1 200 ? -47.703 7.357 6.298 1.00 39.28 200 SER A CA 1
ATOM 1484 C C . SER A 1 200 ? -48.251 8.681 6.839 1.00 39.28 200 SER A C 1
ATOM 1486 O O . SER A 1 200 ? -49.462 8.792 7.031 1.00 39.28 200 SER A O 1
ATOM 1488 N N . ASP A 1 201 ? -47.383 9.664 7.075 1.00 36.16 201 ASP A N 1
ATOM 1489 C CA . ASP A 1 201 ? -47.784 11.058 7.296 1.00 36.16 201 ASP A CA 1
ATOM 1490 C C . ASP A 1 201 ? -47.382 11.910 6.073 1.00 36.16 201 ASP A C 1
ATOM 1492 O O . ASP A 1 201 ? -46.192 11.977 5.743 1.00 36.16 201 ASP A O 1
ATOM 1496 N N . PRO A 1 202 ? -48.33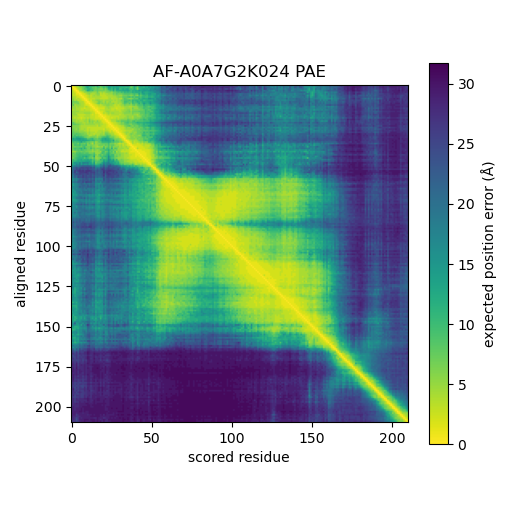9 12.519 5.345 1.00 45.28 202 PRO A N 1
ATOM 1497 C CA . PRO A 1 202 ? -48.077 13.323 4.165 1.00 45.28 202 PRO A CA 1
ATOM 1498 C C . PRO A 1 202 ? -48.033 14.818 4.510 1.00 45.28 202 PRO A C 1
ATOM 1500 O O . PRO A 1 202 ? -48.843 15.589 4.011 1.00 45.28 202 PRO A O 1
ATOM 1503 N N . SER A 1 203 ? -47.084 15.261 5.330 1.00 43.81 203 SER A N 1
ATOM 1504 C CA . SER A 1 203 ? -46.694 16.678 5.389 1.00 43.81 203 SER A CA 1
ATOM 1505 C C . SER A 1 203 ? -45.500 16.872 6.311 1.00 43.81 203 SER A C 1
ATOM 1507 O O . SER A 1 203 ? -45.666 16.867 7.524 1.00 43.81 203 SER A O 1
ATOM 1509 N N . ASN A 1 204 ? -44.302 17.051 5.743 1.00 34.03 204 ASN A N 1
ATOM 1510 C CA . ASN A 1 204 ? -43.414 18.180 6.057 1.00 34.03 204 ASN A CA 1
ATOM 1511 C C . ASN A 1 204 ? -42.037 18.024 5.393 1.00 34.03 204 ASN A C 1
ATOM 1513 O O . ASN A 1 204 ? -41.200 17.230 5.806 1.00 34.03 204 ASN A O 1
ATOM 1517 N N . GLY A 1 205 ? -41.849 18.832 4.346 1.00 32.59 205 GLY A N 1
ATOM 1518 C CA . GLY A 1 205 ? -40.676 19.676 4.116 1.00 32.59 205 GLY A CA 1
ATOM 1519 C C . GLY A 1 205 ? -39.288 19.087 4.347 1.00 32.59 205 GLY A C 1
ATOM 1520 O O . GLY A 1 205 ? -38.731 19.190 5.435 1.00 32.59 205 GLY A O 1
ATOM 1521 N N . PHE A 1 206 ? -38.671 18.652 3.249 1.00 33.53 206 PHE A N 1
ATOM 1522 C CA . PHE A 1 206 ? -37.226 18.751 3.058 1.00 33.53 206 PHE A CA 1
ATOM 1523 C C . PHE A 1 206 ? -36.736 20.162 3.432 1.00 33.53 206 PHE A C 1
ATOM 1525 O O . PHE A 1 206 ? -37.164 21.149 2.834 1.00 33.53 206 PHE A O 1
ATOM 1532 N N . SER A 1 207 ? -35.803 20.248 4.377 1.00 30.52 207 SER A N 1
ATOM 1533 C CA . SER A 1 207 ? -34.950 21.417 4.586 1.00 30.52 207 SER A CA 1
ATOM 1534 C C . SER A 1 207 ? -33.557 20.929 4.962 1.00 30.52 207 SER A C 1
ATOM 1536 O O . SER A 1 207 ? -33.339 20.389 6.044 1.00 30.52 207 SER A O 1
ATOM 1538 N N . ALA A 1 208 ? -32.636 21.081 4.015 1.00 37.34 208 ALA A N 1
ATOM 1539 C CA . ALA A 1 208 ? -31.207 20.917 4.198 1.00 37.34 208 ALA A CA 1
ATOM 1540 C C . ALA A 1 208 ? -30.612 22.252 4.665 1.00 37.34 208 ALA A C 1
ATOM 1542 O O . ALA A 1 208 ? -30.700 23.229 3.926 1.00 37.34 208 ALA A O 1
ATOM 1543 N N . GLN A 1 209 ? -30.008 22.279 5.854 1.00 32.25 209 GLN A N 1
ATOM 1544 C CA . GLN A 1 209 ? -29.085 23.304 6.374 1.00 32.25 209 GLN A CA 1
ATOM 1545 C C . GLN A 1 209 ? -28.284 22.616 7.499 1.00 32.25 209 GLN A C 1
ATOM 1547 O O . GLN A 1 209 ? -28.896 21.903 8.288 1.00 32.25 209 GLN A O 1
ATOM 1552 N N . GLY A 1 210 ? -26.969 22.719 7.665 1.00 36.09 210 GLY A N 1
ATOM 1553 C CA . GLY A 1 210 ? -25.860 23.373 6.973 1.00 36.09 210 GLY A CA 1
ATOM 1554 C C . GLY A 1 210 ? -24.566 22.911 7.651 1.00 36.09 210 GLY A C 1
ATOM 1555 O O . GLY A 1 210 ? -24.665 22.374 8.780 1.00 36.09 210 GLY A O 1
#

Foldseek 3Di:
DPDPDDDDDDPPDDDADPDDDPDDDDDDDDPDDACRGPVNVVVVVVVVVVPDDQPVVVVLVVCCVVLVVVLLVVLVVQLVVCCVVVVDNVVSNVRSVVSVVVSPPVVSVVVVVVVLVVVQVVCVVVVHHDPDSSVVVVVVVDPDDDDDVAPTVDPNDDDDPDDDDPPPVCVVPPDPVPPPDDDPDDPDDDPDDDDDDDDDDPDDDDDDDD

pLDDT: mean 74.32, std 19.7, range [27.97, 96.38]

Solvent-accessible surface area (backbone atoms only — not comparable to full-atom values): 14151 Å² total; per-residue (Å²): 135,87,67,87,69,87,78,91,78,60,95,89,57,88,77,63,86,89,68,80,86,88,76,87,86,82,91,83,79,87,87,58,64,70,68,69,28,77,61,27,48,51,51,50,55,52,49,62,66,67,69,60,78,55,65,70,64,53,52,57,52,51,50,48,67,54,50,54,58,52,53,52,50,53,24,51,51,47,25,54,55,38,28,75,75,65,74,35,70,69,64,16,50,51,54,21,49,51,51,54,61,72,61,59,63,69,64,66,76,47,49,58,61,53,52,50,54,54,49,52,57,54,35,46,78,71,75,45,84,71,94,45,74,54,59,56,56,51,57,76,72,59,91,75,87,87,76,57,58,81,65,67,74,37,91,74,72,91,75,84,87,76,81,84,81,63,68,70,64,57,70,76,69,54,62,87,84,63,81,72,86,71,84,83,80,80,85,71,80,84,78,82,77,91,74,88,81,84,85,89,76,96,79,82,79,92,77,91,82,132

Secondary structure (DSSP, 8-state):
----SPPP--TT----TTPPP-SS------SS-GGGSHHHHHHHHHHHHHTSPPHHHHHHHHHHHHHHHHHHHHHHHHHHHHHHHH--HHHHHHHHHHHHHHT--HHHHHHHHHHHHHHHHHHHHTT---SSHHHHHHHTT----PPPIIIIIS-S----------TTHHHHS--GGG-S------------------------------

Organism: NCBI:txid456482

Mean predicted aligned error: 17.75 Å